Protein AF-B4R997-F1 (afdb_monomer_lite)

Foldseek 3Di:
DDDDDDDDDDDDDDDDDDDDDPPPLPPLPLPDDDDDDDDDDDDPPPDPLQAEEEEEECAPPVVLQVQVLVVCVVLVVVVRYRAYEYQYPDDPVVVVVCRSSVHHYDVAPLVSLVPDPGQKYKYFYSNFAADPCLSVQVSVCVSVVHAKAKEFGDDPDDPPDDTGIMIIHGSVQPNPDDHDDRVNRVVSCDDDGHYTD

Radius of gyration: 21.88 Å; chains: 1; bounding box: 52×47×74 Å

Structure (mmCIF, N/CA/C/O backbone):
data_AF-B4R997-F1
#
_entry.id   AF-B4R997-F1
#
loop_
_atom_site.group_PDB
_atom_site.id
_atom_site.type_symbol
_atom_site.label_atom_id
_atom_site.label_alt_id
_atom_site.label_comp_id
_atom_site.label_asym_id
_atom_site.label_entity_id
_atom_site.label_seq_id
_atom_site.pdbx_PDB_ins_code
_atom_site.Cartn_x
_atom_site.Cartn_y
_atom_site.Cartn_z
_atom_site.occupancy
_atom_site.B_iso_or_equiv
_atom_site.auth_seq_id
_atom_site.auth_comp_id
_atom_site.auth_asym_id
_atom_site.auth_atom_id
_atom_site.pdbx_PDB_model_num
ATOM 1 N N . MET A 1 1 ? 32.371 -0.578 52.757 1.00 40.56 1 MET A N 1
ATOM 2 C CA . MET A 1 1 ? 31.092 -0.483 53.490 1.00 40.56 1 MET A CA 1
ATOM 3 C C . MET A 1 1 ? 30.202 -1.589 52.949 1.00 40.56 1 MET A C 1
ATOM 5 O O . MET A 1 1 ? 29.888 -1.559 51.769 1.00 40.56 1 MET A O 1
ATOM 9 N N . ALA A 1 2 ? 29.964 -2.624 53.751 1.00 37.53 2 ALA A N 1
ATOM 10 C CA . ALA A 1 2 ? 29.247 -3.848 53.393 1.00 37.53 2 ALA A CA 1
ATOM 11 C C . ALA A 1 2 ? 28.018 -3.990 54.302 1.00 37.53 2 ALA A C 1
ATOM 13 O O . ALA A 1 2 ? 28.160 -3.690 55.484 1.00 37.53 2 ALA A O 1
ATOM 14 N N . LEU A 1 3 ? 26.871 -4.416 53.751 1.00 31.11 3 LEU A N 1
ATOM 15 C CA . LEU A 1 3 ? 25.659 -4.995 54.387 1.00 31.11 3 LEU A CA 1
ATOM 16 C C . LEU A 1 3 ? 24.529 -4.964 53.323 1.00 31.11 3 LEU A C 1
ATOM 18 O O . LEU A 1 3 ? 24.459 -3.983 52.596 1.00 31.11 3 LEU A O 1
ATOM 22 N N . VAL A 1 4 ? 23.582 -5.891 53.151 1.00 34.16 4 VAL A N 1
ATOM 23 C CA . VAL A 1 4 ? 23.277 -7.220 53.708 1.00 34.16 4 VAL A CA 1
ATOM 24 C C . VAL A 1 4 ? 22.235 -7.882 52.785 1.00 34.16 4 VAL A C 1
ATOM 26 O O . VAL A 1 4 ? 21.503 -7.190 52.080 1.00 34.16 4 VAL A O 1
ATOM 29 N N . ALA A 1 5 ? 22.172 -9.214 52.808 1.00 37.59 5 ALA A N 1
ATOM 30 C CA . ALA A 1 5 ? 21.211 -10.056 52.098 1.00 37.59 5 ALA A CA 1
ATOM 31 C C . ALA A 1 5 ? 20.027 -10.501 52.985 1.00 37.59 5 ALA A C 1
ATOM 33 O O . ALA A 1 5 ? 20.219 -10.708 54.179 1.00 37.59 5 ALA A O 1
ATOM 34 N N . ALA A 1 6 ? 18.857 -10.734 52.377 1.00 36.81 6 ALA A N 1
ATOM 35 C CA . ALA A 1 6 ? 17.812 -11.727 52.716 1.00 36.81 6 ALA A CA 1
ATOM 36 C C . ALA A 1 6 ? 16.682 -11.557 51.669 1.00 36.81 6 ALA A C 1
ATOM 38 O O . ALA A 1 6 ? 16.361 -10.427 51.329 1.00 36.81 6 ALA A O 1
ATOM 39 N N . GLY A 1 7 ? 16.054 -12.553 51.042 1.00 32.88 7 GLY A N 1
ATOM 40 C CA . GLY A 1 7 ? 15.797 -13.943 51.410 1.00 32.88 7 GLY A CA 1
ATOM 41 C C . GLY A 1 7 ? 14.273 -14.144 51.435 1.00 32.88 7 GLY A C 1
ATOM 42 O O . GLY A 1 7 ? 13.610 -13.574 52.292 1.00 32.88 7 GLY A O 1
ATOM 43 N N . GLY A 1 8 ? 13.711 -14.921 50.500 1.00 32.75 8 GLY A N 1
ATOM 44 C CA . GLY A 1 8 ? 12.272 -15.210 50.457 1.00 32.75 8 GLY A CA 1
ATOM 45 C C . GLY A 1 8 ? 11.894 -16.215 49.368 1.00 32.75 8 GLY A C 1
ATOM 46 O O . GLY A 1 8 ? 11.654 -15.838 48.228 1.00 32.75 8 GLY A O 1
ATOM 47 N N . VAL A 1 9 ? 11.868 -17.496 49.742 1.00 37.56 9 VAL A N 1
ATOM 48 C CA . VAL A 1 9 ? 11.418 -18.650 48.948 1.00 37.56 9 VAL A CA 1
ATOM 49 C C . VAL A 1 9 ? 9.960 -18.949 49.300 1.00 37.56 9 VAL A C 1
ATOM 51 O O . VAL A 1 9 ? 9.621 -19.013 50.479 1.00 37.56 9 VAL A O 1
ATOM 54 N N . GLY A 1 10 ? 9.125 -19.204 48.293 1.00 34.25 10 GLY A N 1
ATOM 55 C CA . GLY A 1 10 ? 7.802 -19.809 48.440 1.00 34.25 10 GLY A CA 1
ATOM 56 C C . GLY A 1 10 ? 7.525 -20.712 47.242 1.00 34.25 10 GLY A C 1
ATOM 57 O O . GLY A 1 10 ? 7.465 -20.241 46.112 1.00 34.25 10 GLY A O 1
ATOM 58 N N . ALA A 1 11 ? 7.430 -22.015 47.497 1.00 35.41 11 ALA A N 1
ATOM 59 C CA . ALA A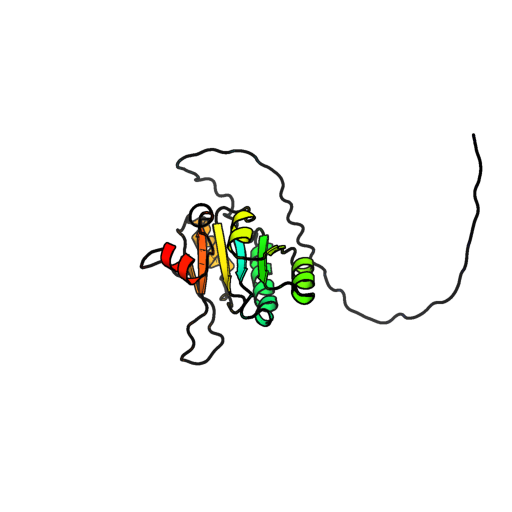 1 11 ? 7.243 -23.074 46.515 1.00 35.41 11 ALA A CA 1
ATOM 60 C C . ALA A 1 11 ? 5.784 -23.557 46.481 1.00 35.41 11 ALA A C 1
ATOM 62 O O . ALA A 1 11 ? 5.142 -23.632 47.525 1.00 35.41 11 ALA A O 1
ATOM 63 N N . GLY A 1 12 ? 5.338 -24.004 45.301 1.00 32.91 12 GLY A N 1
ATOM 64 C CA . GLY A 1 12 ? 4.382 -25.108 45.168 1.00 32.91 12 GLY A CA 1
ATOM 65 C C . GLY A 1 12 ? 3.016 -24.775 44.565 1.00 32.91 12 GLY A C 1
ATOM 66 O O . GLY A 1 12 ? 2.109 -24.397 45.295 1.00 32.91 12 GLY A O 1
ATOM 67 N N . ALA A 1 13 ? 2.860 -25.018 43.257 1.00 29.77 13 ALA A N 1
ATOM 68 C CA . ALA A 1 13 ? 1.904 -25.989 42.688 1.00 29.77 13 ALA A CA 1
ATOM 69 C C . ALA A 1 13 ? 1.817 -25.841 41.150 1.00 29.77 13 ALA A C 1
ATOM 71 O O . ALA A 1 13 ? 1.325 -24.841 40.638 1.00 29.77 13 ALA A O 1
ATOM 72 N N . ALA A 1 14 ? 2.286 -26.858 40.423 1.00 38.53 14 ALA A N 1
ATOM 73 C CA . ALA A 1 14 ? 1.868 -27.188 39.051 1.00 38.53 14 ALA A CA 1
ATOM 74 C C . ALA A 1 14 ? 0.667 -28.174 39.134 1.00 38.53 14 ALA A C 1
ATOM 76 O O . ALA A 1 14 ? 0.427 -28.660 40.245 1.00 38.53 14 ALA A O 1
ATOM 77 N N . PRO A 1 15 ? -0.048 -28.566 38.051 1.00 49.41 15 PRO A N 1
ATOM 78 C CA . PRO A 1 15 ? 0.231 -28.341 36.626 1.00 49.41 15 PRO A CA 1
ATOM 79 C C . PRO A 1 15 ? -0.990 -27.929 35.768 1.00 49.41 15 PRO A C 1
ATOM 81 O O . PRO A 1 15 ? -2.141 -28.181 36.113 1.00 49.41 15 PRO A O 1
ATOM 84 N N . ALA A 1 16 ? -0.718 -27.380 34.585 1.00 35.72 16 ALA A N 1
ATOM 85 C CA . ALA A 1 16 ? -1.608 -27.465 33.427 1.00 35.72 16 ALA A CA 1
ATOM 86 C C . ALA A 1 16 ? -0.763 -27.358 32.150 1.00 35.72 16 ALA A C 1
ATOM 88 O O . ALA A 1 16 ? -0.656 -26.304 31.529 1.00 35.72 16 ALA A O 1
ATOM 89 N N . ASP A 1 17 ? -0.120 -28.468 31.793 1.00 36.59 17 ASP A N 1
ATOM 90 C CA . ASP A 1 17 ? 0.169 -28.772 30.395 1.00 36.59 17 ASP A CA 1
ATOM 91 C C . ASP A 1 17 ? -1.171 -29.002 29.691 1.00 36.59 17 ASP A C 1
ATOM 93 O O . ASP A 1 17 ? -1.932 -29.860 30.133 1.00 36.59 17 ASP A O 1
ATOM 97 N N . LEU A 1 18 ? -1.457 -28.255 28.622 1.00 36.75 18 LEU A N 1
ATOM 98 C CA . LEU A 1 18 ? -1.944 -28.814 27.358 1.00 36.75 18 LEU A CA 1
ATOM 99 C C . LEU A 1 18 ? -2.075 -27.709 26.286 1.00 36.75 18 LEU A C 1
ATOM 101 O O . LEU A 1 18 ? -2.975 -26.879 26.326 1.00 36.75 18 LEU A O 1
ATOM 105 N N . LEU A 1 19 ? -1.201 -27.839 25.285 1.00 37.97 19 LEU A N 1
ATOM 106 C CA . LEU A 1 19 ? -1.446 -27.658 23.849 1.00 37.97 19 LEU A CA 1
ATOM 107 C C . LEU A 1 19 ? -1.615 -26.247 23.269 1.00 37.97 19 LEU A C 1
ATOM 109 O O . LEU A 1 19 ? -2.671 -25.643 23.370 1.00 37.97 19 LEU A O 1
ATOM 113 N N . SER A 1 20 ? -0.604 -25.913 22.454 1.00 36.31 20 SER A N 1
ATOM 114 C CA . SER A 1 20 ? -0.727 -25.428 21.069 1.00 36.31 20 SER A CA 1
ATOM 115 C C . SER A 1 20 ? -1.390 -24.051 20.890 1.00 36.31 20 SER A C 1
ATOM 117 O O . SER A 1 20 ? -2.519 -23.824 21.279 1.00 36.31 20 SER A O 1
ATOM 119 N N . GLU A 1 21 ? -0.771 -23.061 20.261 1.00 38.03 21 GLU A N 1
ATOM 120 C CA . GLU A 1 21 ? -0.078 -23.163 18.986 1.00 38.03 21 GLU A CA 1
ATOM 121 C C . GLU A 1 21 ? 1.122 -22.217 18.945 1.00 38.03 21 GLU A C 1
ATOM 123 O O . GLU A 1 21 ? 1.083 -21.087 19.436 1.00 38.03 21 GLU A O 1
ATOM 128 N N . GLY A 1 22 ? 2.202 -22.691 18.327 1.00 37.56 22 GLY A N 1
ATOM 129 C CA . GLY A 1 22 ? 3.313 -21.849 17.921 1.00 37.56 22 GLY A CA 1
ATOM 130 C C . GLY A 1 22 ? 2.837 -20.831 16.892 1.00 37.56 22 GLY A C 1
ATOM 131 O O . GLY A 1 22 ? 2.863 -21.086 15.692 1.00 37.56 22 GLY A O 1
ATOM 132 N N . GLY A 1 23 ? 2.441 -19.652 17.360 1.00 32.03 23 GLY A N 1
ATOM 133 C CA . GLY A 1 23 ? 2.445 -18.456 16.537 1.00 32.03 23 GLY A CA 1
ATOM 134 C C . GLY A 1 23 ? 3.899 -18.124 16.245 1.00 32.03 23 GLY A C 1
ATOM 135 O O . GLY A 1 23 ? 4.579 -17.522 17.076 1.00 32.03 23 GLY A O 1
ATOM 136 N N . HIS A 1 24 ? 4.405 -18.577 15.099 1.00 34.22 24 HIS A N 1
ATOM 137 C CA . HIS A 1 24 ? 5.672 -18.122 14.544 1.00 34.22 24 HIS A CA 1
ATOM 138 C C . HIS A 1 24 ? 5.562 -16.613 14.301 1.00 34.22 24 HIS A C 1
ATOM 140 O O . HIS A 1 24 ? 5.198 -16.168 13.217 1.00 34.22 24 HIS A O 1
ATOM 146 N N . ARG A 1 25 ? 5.824 -15.829 15.351 1.00 35.06 25 ARG A N 1
ATOM 147 C CA . ARG A 1 25 ? 5.846 -14.370 15.341 1.00 35.06 25 ARG A CA 1
ATOM 148 C C . ARG A 1 25 ? 7.057 -13.954 14.521 1.00 35.06 25 ARG A C 1
ATOM 150 O O . ARG A 1 25 ? 8.169 -13.846 15.040 1.00 35.06 25 ARG A O 1
ATOM 157 N N . LEU A 1 26 ? 6.851 -13.833 13.213 1.00 32.94 26 LEU A N 1
ATOM 158 C CA . LEU A 1 26 ? 7.863 -13.395 12.266 1.00 32.94 26 LEU A CA 1
ATOM 159 C C . LEU A 1 26 ? 8.053 -11.891 12.472 1.00 32.94 26 LEU A C 1
ATOM 161 O O . LEU A 1 26 ? 7.460 -11.065 11.791 1.00 32.94 26 LEU A O 1
ATOM 165 N N . LEU A 1 27 ? 8.836 -11.543 13.489 1.00 34.91 27 LEU A N 1
ATOM 166 C CA . LEU A 1 27 ? 9.181 -10.167 13.807 1.00 34.91 27 LEU A CA 1
ATOM 167 C C . LEU A 1 27 ? 10.032 -9.642 12.642 1.00 34.91 27 LEU A C 1
ATOM 169 O O . LEU A 1 27 ? 11.227 -9.928 12.553 1.00 34.91 27 LEU A O 1
ATOM 173 N N . LEU A 1 28 ? 9.394 -8.940 11.703 1.00 39.50 28 LEU A N 1
ATOM 174 C CA . LEU A 1 28 ? 10.058 -8.253 10.599 1.00 39.50 28 LEU A CA 1
ATOM 175 C C . LEU A 1 28 ? 10.842 -7.073 11.183 1.00 39.50 28 LEU A C 1
ATOM 177 O O . LEU A 1 28 ? 10.390 -5.933 11.220 1.00 39.50 28 LEU A O 1
ATOM 181 N N . VAL A 1 29 ? 12.034 -7.361 11.703 1.00 37.78 29 VAL A N 1
ATOM 182 C CA . VAL A 1 29 ? 12.982 -6.336 12.136 1.00 37.78 29 VAL A CA 1
ATOM 183 C C . VAL A 1 29 ? 13.598 -5.727 10.881 1.00 37.78 29 VAL A C 1
ATOM 185 O O . VAL A 1 29 ? 14.592 -6.219 10.345 1.00 37.78 29 VAL A O 1
ATOM 188 N N . PHE A 1 30 ? 12.997 -4.643 10.394 1.00 40.75 30 PHE A N 1
ATOM 189 C CA . PHE A 1 30 ? 13.563 -3.838 9.318 1.00 40.75 30 PHE A CA 1
ATOM 190 C C . PHE A 1 30 ? 14.819 -3.126 9.830 1.00 40.75 30 PHE A C 1
ATOM 192 O O . PHE A 1 30 ? 14.763 -2.066 10.456 1.00 40.75 30 PHE A O 1
ATOM 199 N N . ARG A 1 31 ? 15.985 -3.727 9.574 1.00 33.34 31 ARG A N 1
ATOM 200 C CA . ARG A 1 31 ? 17.296 -3.132 9.853 1.00 33.34 31 ARG A CA 1
ATOM 201 C C . ARG A 1 31 ? 17.529 -1.942 8.917 1.00 33.34 31 ARG A C 1
ATOM 203 O O . ARG A 1 31 ? 18.123 -2.075 7.852 1.00 33.34 31 ARG A O 1
ATOM 210 N N . GLY A 1 32 ? 17.049 -0.768 9.313 1.00 33.59 32 GLY A N 1
ATOM 211 C CA . GLY A 1 32 ? 17.391 0.498 8.674 1.00 33.59 32 GLY A CA 1
ATOM 212 C C . GLY A 1 32 ? 18.769 0.962 9.132 1.00 33.59 32 GLY A C 1
ATOM 213 O O . GLY A 1 32 ? 18.871 1.639 10.148 1.00 33.59 32 GLY A O 1
ATOM 214 N N . GLU A 1 33 ? 19.824 0.615 8.394 1.00 33.72 33 GLU A N 1
ATOM 215 C CA . GLU A 1 33 ? 21.171 1.127 8.651 1.00 33.72 33 GLU A CA 1
ATOM 216 C C . GLU A 1 33 ? 21.823 1.742 7.396 1.00 33.72 33 GLU A C 1
ATOM 218 O O . GLU A 1 33 ? 21.965 1.082 6.373 1.00 33.72 33 GLU A O 1
ATOM 223 N N . GLN A 1 34 ? 22.211 3.017 7.565 1.00 40.56 34 GLN A N 1
ATOM 224 C CA . GLN A 1 34 ? 23.069 3.927 6.784 1.00 40.56 34 GLN A CA 1
ATOM 225 C C . GLN A 1 34 ? 22.816 4.114 5.273 1.00 40.56 34 GLN A C 1
ATOM 227 O O . GLN A 1 34 ? 23.026 3.217 4.469 1.00 40.56 34 GLN A O 1
ATOM 232 N N . ASN A 1 35 ? 22.603 5.366 4.844 1.00 33.25 35 ASN A N 1
ATOM 233 C CA . ASN A 1 35 ? 23.728 6.230 4.445 1.00 33.25 35 ASN A CA 1
ATOM 234 C C . ASN A 1 35 ? 23.238 7.638 4.042 1.00 33.25 35 ASN A C 1
ATOM 236 O O . ASN A 1 35 ? 22.319 7.789 3.240 1.00 33.25 35 ASN A O 1
ATOM 240 N N . LYS A 1 36 ? 23.885 8.678 4.582 1.00 46.62 36 LYS A N 1
ATOM 241 C CA . LYS A 1 36 ? 23.753 10.068 4.128 1.00 46.62 36 LYS A CA 1
ATOM 242 C C . LYS A 1 36 ? 24.611 10.227 2.879 1.00 46.62 36 LYS A C 1
ATOM 244 O O . LYS A 1 36 ? 25.818 10.334 3.021 1.00 46.62 36 LYS A O 1
ATOM 249 N N . ASN A 1 37 ? 24.011 10.287 1.696 1.00 35.94 37 ASN A N 1
ATOM 250 C CA . ASN A 1 37 ? 24.618 10.976 0.559 1.00 35.94 37 ASN A CA 1
ATOM 251 C C . ASN A 1 37 ? 23.519 11.526 -0.347 1.00 35.94 37 ASN A C 1
ATOM 253 O O . ASN A 1 37 ? 22.911 10.824 -1.147 1.00 35.94 37 ASN A O 1
ATOM 257 N N . HIS A 1 38 ? 23.276 12.815 -0.158 1.00 40.31 38 HIS A N 1
ATOM 258 C CA . HIS A 1 38 ? 22.608 13.682 -1.107 1.00 40.31 38 HIS A CA 1
ATOM 259 C C . HIS A 1 38 ? 23.523 13.866 -2.327 1.00 40.31 38 HIS A C 1
ATOM 261 O O . HIS A 1 38 ? 24.668 14.284 -2.164 1.00 40.31 38 HIS A O 1
ATOM 267 N N . ILE A 1 39 ? 23.020 13.554 -3.521 1.00 40.66 39 ILE A N 1
ATOM 268 C CA . ILE A 1 39 ? 23.575 13.994 -4.806 1.00 40.66 39 ILE A CA 1
ATOM 269 C C . ILE A 1 39 ? 22.423 14.163 -5.800 1.00 40.66 39 ILE A C 1
ATOM 271 O O . ILE A 1 39 ? 21.707 13.209 -6.103 1.00 40.66 39 ILE A O 1
ATOM 275 N N . ASP A 1 40 ? 22.250 15.392 -6.280 1.00 39.69 40 ASP A N 1
ATOM 276 C CA . ASP A 1 40 ? 21.392 15.738 -7.409 1.00 39.69 40 ASP A CA 1
ATOM 277 C C . ASP A 1 40 ? 21.945 15.191 -8.735 1.00 39.69 40 ASP A C 1
ATOM 279 O O . ASP A 1 40 ? 23.153 15.192 -8.969 1.00 39.69 40 ASP A O 1
ATOM 283 N N . GLY A 1 41 ? 21.026 14.856 -9.646 1.00 34.84 41 GLY A N 1
ATOM 284 C CA . GLY A 1 41 ? 21.251 14.947 -11.090 1.00 34.84 41 GLY A CA 1
ATOM 285 C C . GLY A 1 41 ? 21.671 13.665 -11.813 1.00 34.84 41 GLY A C 1
ATOM 286 O O . GLY A 1 41 ? 22.830 13.279 -11.807 1.00 34.84 41 GLY A O 1
ATOM 287 N N . ALA A 1 42 ? 20.712 13.095 -12.549 1.00 39.69 42 ALA A N 1
ATOM 288 C CA . ALA A 1 42 ? 20.895 12.321 -13.780 1.00 39.69 42 ALA A CA 1
ATOM 289 C C . ALA A 1 42 ? 21.964 11.205 -13.776 1.00 39.69 42 ALA A C 1
ATOM 291 O O . ALA A 1 42 ? 23.110 11.408 -14.166 1.00 39.69 42 ALA A O 1
ATOM 292 N N . GLY A 1 43 ? 21.518 9.974 -13.504 1.00 40.53 43 GLY A N 1
ATOM 293 C CA . GLY A 1 43 ? 22.232 8.774 -13.952 1.00 40.53 43 GLY A CA 1
ATOM 294 C C . GLY A 1 43 ? 22.462 7.712 -12.888 1.00 40.53 43 GLY A C 1
ATOM 295 O O . GLY A 1 43 ? 23.585 7.247 -12.738 1.00 40.53 43 GLY A O 1
ATOM 296 N N . PHE A 1 44 ? 21.420 7.258 -12.187 1.00 36.69 44 PHE A N 1
ATOM 297 C CA . PHE A 1 44 ? 21.541 6.042 -11.379 1.00 36.69 44 PHE A CA 1
ATOM 298 C C . PHE A 1 44 ? 21.250 4.798 -12.232 1.00 36.69 44 PHE A C 1
ATOM 300 O O . PHE A 1 44 ? 20.145 4.266 -12.263 1.00 36.69 44 PHE A O 1
ATOM 307 N N . ARG A 1 45 ? 22.276 4.322 -12.951 1.00 45.03 45 ARG A N 1
ATOM 308 C CA . ARG A 1 45 ? 22.414 2.901 -13.307 1.00 45.03 45 ARG A CA 1
ATOM 309 C C . ARG A 1 45 ? 23.306 2.248 -12.254 1.00 45.03 45 ARG A C 1
ATOM 311 O O . ARG A 1 45 ? 24.505 2.091 -12.447 1.00 45.03 45 ARG A O 1
ATOM 318 N N . GLY A 1 46 ? 22.691 1.903 -11.131 1.00 35.16 46 GLY A N 1
ATOM 319 C CA . GLY A 1 46 ? 23.282 1.138 -10.039 1.00 35.16 46 GLY A CA 1
ATOM 320 C C . GLY A 1 46 ? 22.134 0.513 -9.264 1.00 35.16 46 GLY A C 1
ATOM 321 O O . GLY A 1 46 ? 21.537 1.171 -8.421 1.00 35.16 46 GLY A O 1
ATOM 322 N N . ALA A 1 47 ? 21.742 -0.700 -9.655 1.00 44.84 47 ALA A N 1
ATOM 323 C CA . ALA A 1 47 ? 20.545 -1.372 -9.169 1.00 44.84 47 ALA A CA 1
ATOM 324 C C . ALA A 1 47 ? 20.715 -1.828 -7.712 1.00 44.84 47 ALA A C 1
ATOM 326 O O . ALA A 1 47 ? 21.069 -2.972 -7.437 1.00 44.84 47 ALA A O 1
ATOM 327 N N . CYS A 1 48 ? 20.414 -0.934 -6.774 1.00 40.81 48 CYS A N 1
ATOM 328 C CA . CYS A 1 48 ? 19.695 -1.346 -5.577 1.00 40.81 48 CYS A CA 1
ATOM 329 C C . CYS A 1 48 ? 18.334 -1.868 -6.074 1.00 40.81 48 CYS A C 1
ATOM 331 O O . CYS A 1 48 ? 17.733 -1.178 -6.906 1.00 40.81 48 CYS A O 1
ATOM 333 N N . PRO A 1 49 ? 17.828 -3.039 -5.645 1.00 54.66 49 PRO A N 1
ATOM 334 C CA . PRO A 1 49 ? 16.444 -3.396 -5.942 1.00 54.66 49 PRO A CA 1
ATOM 335 C C . PRO A 1 49 ? 15.586 -2.240 -5.429 1.00 54.66 49 PRO A C 1
ATOM 337 O O . PRO A 1 49 ? 15.659 -1.904 -4.249 1.00 54.66 49 PRO A O 1
ATOM 340 N N . ALA A 1 50 ? 14.906 -1.520 -6.323 1.00 68.31 50 ALA A N 1
ATOM 341 C CA . ALA A 1 50 ? 14.216 -0.306 -5.922 1.00 68.31 50 ALA A CA 1
ATOM 342 C C . ALA A 1 50 ? 13.046 -0.704 -5.007 1.00 68.31 50 ALA A C 1
ATOM 344 O O . ALA A 1 50 ? 12.067 -1.313 -5.432 1.00 68.31 50 ALA A O 1
ATOM 345 N N . MET A 1 51 ? 13.233 -0.449 -3.711 1.00 85.94 51 MET A N 1
ATOM 346 C CA . MET A 1 51 ? 12.311 -0.850 -2.656 1.00 85.94 51 MET A CA 1
ATOM 347 C C . MET A 1 51 ? 11.125 0.114 -2.592 1.00 85.94 51 MET A C 1
ATOM 349 O O . MET A 1 51 ? 11.231 1.287 -2.957 1.00 85.94 51 MET A O 1
ATOM 353 N N . LEU A 1 52 ? 10.000 -0.387 -2.093 1.00 90.88 52 LEU A N 1
ATOM 354 C CA . LEU A 1 52 ? 8.739 0.330 -1.983 1.00 90.88 52 LEU A CA 1
ATOM 355 C C . LEU A 1 52 ? 8.418 0.633 -0.520 1.00 90.88 52 LEU A C 1
ATOM 357 O O . LEU A 1 52 ? 8.486 -0.254 0.333 1.00 90.88 52 LEU A O 1
ATOM 361 N N . SER A 1 53 ? 7.979 1.859 -0.247 1.00 93.75 53 SER A N 1
ATOM 362 C CA . SER A 1 53 ? 7.182 2.146 0.950 1.00 93.75 53 SER A CA 1
ATOM 363 C C . SER A 1 53 ? 5.710 1.978 0.577 1.00 93.75 53 SER A C 1
ATOM 365 O O . SER A 1 53 ? 5.256 2.531 -0.426 1.00 93.75 53 SER A O 1
ATOM 367 N N . VAL A 1 54 ? 4.956 1.191 1.338 1.00 95.44 54 VAL A N 1
ATOM 368 C CA . VAL A 1 54 ? 3.543 0.918 1.045 1.00 95.44 54 VAL A CA 1
ATOM 369 C C . VAL A 1 54 ? 2.669 1.714 2.002 1.00 95.44 54 VAL A C 1
ATOM 371 O O . VAL A 1 54 ? 2.920 1.733 3.199 1.00 95.44 54 VAL A O 1
ATOM 374 N N . ILE A 1 55 ? 1.629 2.358 1.486 1.00 95.88 55 ILE A N 1
ATOM 375 C CA . ILE A 1 55 ? 0.607 3.040 2.282 1.00 95.88 55 ILE A CA 1
ATOM 376 C C . ILE A 1 55 ? -0.724 2.364 1.985 1.00 95.88 55 ILE A C 1
ATOM 378 O O . ILE A 1 55 ? -1.161 2.330 0.834 1.00 95.88 55 ILE A O 1
ATOM 382 N N . VAL A 1 56 ? -1.380 1.834 3.010 1.00 95.38 56 VAL A N 1
ATOM 383 C CA . VAL A 1 56 ? -2.691 1.201 2.884 1.00 95.38 56 VAL A CA 1
ATOM 384 C C . VAL A 1 56 ? -3.759 2.113 3.478 1.00 95.38 56 VAL A C 1
ATOM 386 O O . VAL A 1 56 ? -3.768 2.359 4.680 1.00 95.38 56 VAL A O 1
ATOM 389 N N . ASP A 1 57 ? -4.674 2.603 2.644 1.00 94.38 57 ASP A N 1
ATOM 390 C CA . ASP A 1 57 ? -5.853 3.351 3.081 1.00 94.38 57 ASP A CA 1
ATOM 391 C C . ASP A 1 57 ? -6.979 2.385 3.456 1.00 94.38 57 ASP A C 1
ATOM 393 O O . ASP A 1 57 ? -7.619 1.768 2.599 1.00 94.38 57 ASP A O 1
ATOM 397 N N . ALA A 1 58 ? -7.194 2.242 4.759 1.00 93.00 58 ALA A N 1
ATOM 398 C CA . ALA A 1 58 ? -8.172 1.349 5.361 1.00 93.00 58 ALA A CA 1
ATOM 399 C C . ALA A 1 58 ? -9.350 2.105 5.997 1.00 93.00 58 ALA A C 1
ATOM 401 O O . ALA A 1 58 ? -10.188 1.492 6.651 1.00 93.00 58 ALA A O 1
ATOM 402 N N . ARG A 1 59 ? -9.472 3.425 5.786 1.00 90.25 59 ARG A N 1
ATOM 403 C CA . ARG A 1 59 ? -10.529 4.249 6.409 1.00 90.25 59 ARG A CA 1
ATOM 404 C C . ARG A 1 59 ? -11.950 3.826 6.038 1.00 90.25 59 ARG A C 1
ATOM 406 O O . ARG A 1 59 ? -12.866 4.073 6.810 1.00 90.25 59 ARG A O 1
ATOM 413 N N . GLN A 1 60 ? -12.131 3.246 4.852 1.00 86.00 60 GLN A N 1
ATOM 414 C CA . GLN A 1 60 ? -13.446 2.838 4.339 1.00 86.00 60 GLN A CA 1
ATOM 415 C C . GLN A 1 60 ? -13.762 1.354 4.570 1.00 86.00 60 GLN A C 1
ATOM 417 O O . GLN A 1 60 ? -14.930 0.984 4.569 1.00 86.00 60 GLN A O 1
ATOM 422 N N . ASP A 1 61 ? -12.741 0.509 4.728 1.00 86.56 61 ASP A N 1
ATOM 423 C CA . ASP A 1 61 ? -12.895 -0.949 4.825 1.00 86.56 61 ASP A CA 1
ATOM 424 C C . ASP A 1 61 ? -11.728 -1.560 5.630 1.00 86.56 61 ASP A C 1
ATOM 426 O O . ASP A 1 61 ? -10.812 -2.163 5.057 1.00 86.56 61 ASP A O 1
ATOM 430 N N . PRO A 1 62 ? -11.691 -1.342 6.958 1.00 86.94 62 PRO A N 1
ATOM 431 C CA . PRO A 1 62 ? -10.626 -1.865 7.809 1.00 86.94 62 PRO A CA 1
ATOM 432 C C . PRO A 1 62 ? -10.658 -3.395 7.920 1.00 86.94 62 PRO A C 1
ATOM 434 O O . PRO A 1 62 ? -9.606 -4.011 8.073 1.00 86.94 62 PRO A O 1
ATOM 437 N N . ASP A 1 63 ? -11.822 -4.031 7.766 1.00 88.62 63 ASP A N 1
ATOM 438 C CA . ASP A 1 63 ? -11.971 -5.491 7.810 1.00 88.62 63 ASP A CA 1
ATOM 439 C C . ASP A 1 63 ? -11.260 -6.197 6.645 1.00 88.62 63 ASP A C 1
ATOM 441 O O . ASP A 1 63 ? -10.817 -7.344 6.763 1.00 88.62 63 ASP A O 1
ATOM 445 N N . ALA A 1 64 ? -11.099 -5.523 5.503 1.00 89.00 64 ALA A N 1
ATOM 446 C CA . ALA A 1 64 ? -10.368 -6.065 4.366 1.00 89.00 64 ALA A CA 1
ATOM 447 C C . ALA A 1 64 ? -8.837 -6.014 4.520 1.00 89.00 64 ALA A C 1
ATOM 449 O O . ALA A 1 64 ? -8.145 -6.682 3.737 1.00 89.00 64 ALA A O 1
ATOM 450 N N . LEU A 1 65 ? -8.315 -5.266 5.498 1.00 91.31 65 LEU A N 1
ATOM 451 C CA . LEU A 1 65 ? -6.889 -4.992 5.691 1.00 91.31 65 LEU A CA 1
ATOM 452 C C . LEU A 1 65 ? -6.034 -6.246 5.957 1.00 91.31 65 LEU A C 1
ATOM 454 O O . LEU A 1 65 ? -5.024 -6.395 5.263 1.00 91.31 65 LEU A O 1
ATOM 458 N N . PRO A 1 66 ? -6.399 -7.183 6.861 1.00 91.56 66 PRO A N 1
ATOM 459 C CA . PRO A 1 66 ? -5.529 -8.315 7.203 1.00 91.56 66 PRO A CA 1
ATOM 460 C C . PRO A 1 66 ? -5.149 -9.167 5.988 1.00 91.56 66 PRO A C 1
ATOM 462 O O . PRO A 1 66 ? -4.001 -9.568 5.818 1.00 91.56 66 PRO A O 1
ATOM 465 N N . ALA A 1 67 ? -6.104 -9.386 5.084 1.00 90.62 67 ALA A N 1
ATOM 466 C CA . ALA A 1 67 ? -5.871 -10.170 3.877 1.00 90.62 67 ALA A CA 1
ATOM 467 C C . ALA A 1 67 ? -4.975 -9.454 2.852 1.00 90.62 67 ALA A C 1
ATOM 469 O O . ALA A 1 67 ? -4.304 -10.127 2.068 1.00 90.62 67 ALA A O 1
ATOM 470 N N . LEU A 1 68 ? -4.959 -8.116 2.821 1.00 92.56 68 LEU A N 1
ATOM 471 C CA . LEU A 1 68 ? -3.998 -7.367 2.007 1.00 92.56 68 LEU A CA 1
ATOM 472 C C . LEU A 1 68 ? -2.606 -7.386 2.652 1.00 92.56 68 LEU A C 1
ATOM 474 O O . LEU A 1 68 ? -1.628 -7.633 1.951 1.00 92.56 68 LEU A O 1
ATOM 478 N N . LEU A 1 69 ? -2.510 -7.203 3.972 1.00 92.25 69 LEU A N 1
ATOM 479 C CA . LEU A 1 69 ? -1.236 -7.269 4.697 1.00 92.25 69 LEU A CA 1
ATOM 480 C C . LEU A 1 69 ? -0.553 -8.632 4.517 1.00 92.25 69 LEU A C 1
ATOM 482 O O . LEU A 1 69 ? 0.625 -8.674 4.178 1.00 92.25 69 LEU A O 1
ATOM 486 N N . ALA A 1 70 ? -1.310 -9.731 4.596 1.00 91.19 70 ALA A N 1
ATOM 487 C CA . ALA A 1 70 ? -0.795 -11.074 4.328 1.00 91.19 70 ALA A CA 1
ATOM 488 C C . ALA A 1 70 ? -0.194 -11.228 2.913 1.00 91.19 70 ALA A C 1
ATOM 490 O O . ALA A 1 70 ? 0.789 -11.942 2.724 1.00 91.19 70 ALA A O 1
ATOM 491 N N . GLN A 1 71 ? -0.748 -10.544 1.902 1.00 91.50 71 GLN A N 1
ATOM 492 C CA . GLN A 1 71 ? -0.163 -10.538 0.555 1.00 91.50 71 GLN A CA 1
ATOM 493 C C . GLN A 1 71 ? 1.126 -9.715 0.504 1.00 91.50 71 GLN A C 1
ATOM 495 O O . GLN A 1 71 ? 2.082 -10.130 -0.153 1.00 91.50 71 GLN A O 1
ATOM 500 N N . LEU A 1 72 ? 1.170 -8.578 1.207 1.00 91.81 72 LEU A N 1
ATOM 501 C CA . LEU A 1 72 ? 2.353 -7.719 1.293 1.00 91.81 72 LEU A CA 1
ATOM 502 C C . LEU A 1 72 ? 3.523 -8.406 2.003 1.00 91.81 72 LEU A C 1
ATOM 504 O O . LEU A 1 72 ? 4.667 -8.133 1.642 1.00 91.81 72 LEU A O 1
ATOM 508 N N . THR A 1 73 ? 3.264 -9.345 2.918 1.00 89.81 73 THR A N 1
ATOM 509 C CA . THR A 1 73 ? 4.305 -10.163 3.559 1.00 89.81 73 THR A CA 1
ATOM 510 C C . THR A 1 73 ? 5.207 -10.837 2.527 1.00 89.81 73 THR A C 1
ATOM 512 O O . THR A 1 73 ? 6.425 -10.810 2.683 1.00 89.81 73 THR A O 1
ATOM 515 N N . ARG A 1 74 ? 4.656 -11.362 1.420 1.00 86.94 74 ARG A N 1
ATOM 516 C CA . ARG A 1 74 ? 5.473 -11.936 0.335 1.00 86.94 74 ARG A CA 1
ATOM 517 C C . ARG A 1 74 ? 6.411 -10.891 -0.273 1.00 86.94 74 ARG A C 1
ATOM 519 O O . ARG A 1 74 ? 7.589 -11.162 -0.451 1.00 86.94 74 ARG A O 1
ATOM 526 N N . GLY A 1 75 ? 5.912 -9.684 -0.539 1.00 85.62 75 GLY A N 1
ATOM 527 C CA . GLY A 1 75 ? 6.732 -8.586 -1.055 1.00 85.62 75 GLY A CA 1
ATOM 528 C C . GLY A 1 75 ? 7.810 -8.117 -0.075 1.00 85.62 75 GLY A C 1
ATOM 529 O O . GLY A 1 75 ? 8.880 -7.700 -0.511 1.00 85.62 75 GLY A O 1
ATOM 530 N N . ALA A 1 76 ? 7.561 -8.206 1.233 1.00 87.69 76 ALA A N 1
ATOM 531 C CA . ALA A 1 76 ? 8.559 -7.908 2.259 1.00 87.69 76 ALA A CA 1
ATOM 532 C C . ALA A 1 76 ? 9.650 -8.989 2.325 1.00 87.69 76 ALA A C 1
ATOM 534 O O . ALA A 1 76 ? 10.834 -8.662 2.358 1.00 87.69 76 ALA A O 1
ATOM 535 N N . VAL A 1 77 ? 9.266 -10.270 2.276 1.00 87.31 77 VAL A N 1
ATOM 536 C CA . VAL A 1 77 ? 10.199 -11.413 2.261 1.00 87.31 77 VAL A CA 1
ATOM 537 C C . VAL A 1 77 ? 11.121 -11.374 1.039 1.00 87.31 77 VAL A C 1
ATOM 539 O O . VAL A 1 77 ? 12.315 -11.623 1.167 1.00 87.31 77 VAL A O 1
ATOM 542 N N . GLU A 1 78 ? 10.593 -10.996 -0.125 1.00 84.88 78 GLU A N 1
ATOM 543 C CA . GLU A 1 78 ? 11.357 -10.839 -1.374 1.00 84.88 78 GLU A CA 1
ATOM 544 C C . GLU A 1 78 ? 12.171 -9.525 -1.426 1.00 84.88 78 GLU A C 1
ATOM 546 O O . GLU A 1 78 ? 12.843 -9.237 -2.416 1.00 84.88 78 GLU A O 1
ATOM 551 N N . GLY A 1 79 ? 12.111 -8.692 -0.379 1.00 86.62 79 GLY A N 1
ATOM 552 C CA . GLY A 1 79 ? 12.862 -7.436 -0.280 1.00 86.62 79 GLY A CA 1
ATOM 553 C C . GLY A 1 79 ? 12.337 -6.292 -1.156 1.00 86.62 79 GLY A C 1
ATOM 554 O O . GLY A 1 79 ? 12.991 -5.254 -1.256 1.00 86.62 79 GLY A O 1
ATOM 555 N N . LEU A 1 80 ? 11.162 -6.446 -1.775 1.00 89.88 80 LEU A N 1
ATOM 556 C CA . LEU A 1 80 ? 10.507 -5.395 -2.558 1.00 89.88 80 LEU A CA 1
ATOM 557 C C . LEU A 1 80 ? 9.855 -4.345 -1.652 1.00 89.88 80 LEU A C 1
ATOM 559 O O . LEU A 1 80 ? 9.888 -3.158 -1.964 1.00 89.88 80 LEU A O 1
ATOM 563 N N . VAL A 1 81 ? 9.248 -4.767 -0.542 1.00 91.62 81 VAL A N 1
ATOM 564 C CA . VAL A 1 81 ? 8.567 -3.880 0.410 1.00 91.62 81 VAL A CA 1
ATOM 565 C C . VAL A 1 81 ? 9.491 -3.587 1.583 1.00 91.62 81 VAL A C 1
ATOM 567 O O . VAL A 1 81 ? 9.912 -4.493 2.298 1.00 91.62 81 VAL A O 1
ATOM 570 N N . ARG A 1 82 ? 9.792 -2.305 1.790 1.00 90.56 82 ARG A N 1
ATOM 571 C CA . ARG A 1 82 ? 10.636 -1.830 2.890 1.00 90.56 82 ARG A CA 1
ATOM 572 C C . ARG A 1 82 ? 9.859 -1.589 4.173 1.00 90.56 82 ARG A C 1
ATOM 574 O O . ARG A 1 82 ? 10.402 -1.779 5.250 1.00 90.56 82 ARG A O 1
ATOM 581 N N . GLU A 1 83 ? 8.655 -1.054 4.057 1.00 91.94 83 GLU A N 1
ATOM 582 C CA . GLU A 1 83 ? 7.833 -0.657 5.197 1.00 91.94 83 GLU A CA 1
ATOM 583 C C . GLU A 1 83 ? 6.384 -0.478 4.755 1.00 91.94 83 GLU A C 1
ATOM 585 O O . GLU A 1 83 ? 6.101 -0.279 3.565 1.00 91.94 83 GLU A O 1
ATOM 590 N N . VAL A 1 84 ? 5.478 -0.533 5.728 1.00 94.56 84 VAL A N 1
ATOM 591 C CA . VAL A 1 84 ? 4.040 -0.403 5.517 1.00 94.56 84 VAL A CA 1
ATOM 592 C C . VAL A 1 84 ? 3.479 0.624 6.496 1.00 94.56 84 VAL A C 1
ATOM 594 O O . VAL A 1 84 ? 3.706 0.532 7.700 1.00 94.56 84 VAL A O 1
ATOM 597 N N . PHE A 1 85 ? 2.712 1.575 5.975 1.00 95.38 85 PHE A N 1
ATOM 598 C CA . PHE A 1 85 ? 1.924 2.526 6.748 1.00 95.38 85 PHE A CA 1
ATOM 599 C C . PHE A 1 85 ? 0.437 2.221 6.581 1.00 95.3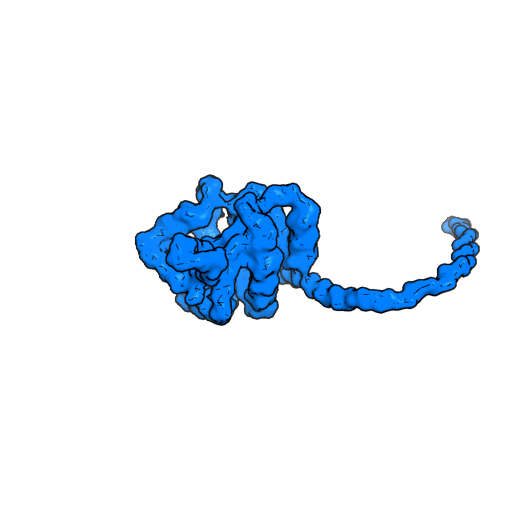8 85 PHE A C 1
ATOM 601 O O . PHE A 1 85 ? -0.024 1.957 5.468 1.00 95.38 85 PHE A O 1
ATOM 608 N N . ILE A 1 86 ? -0.325 2.282 7.668 1.00 95.56 86 ILE A N 1
ATOM 609 C CA . ILE A 1 86 ? -1.767 2.023 7.680 1.00 95.56 86 ILE A CA 1
ATOM 610 C C . ILE A 1 86 ? -2.495 3.324 8.005 1.00 95.56 86 ILE A C 1
ATOM 612 O O . ILE A 1 86 ? -2.329 3.889 9.082 1.00 95.56 86 ILE A O 1
ATOM 616 N N . VAL A 1 87 ? -3.332 3.786 7.081 1.00 95.19 87 VAL A N 1
ATOM 617 C CA . VAL A 1 87 ? -4.194 4.954 7.275 1.00 95.19 87 VAL A CA 1
ATOM 618 C C . VAL A 1 87 ? -5.575 4.465 7.689 1.00 95.19 87 VAL A C 1
ATOM 620 O O . VAL A 1 87 ? -6.343 3.970 6.862 1.00 95.19 87 VAL A O 1
ATOM 623 N N . ALA A 1 88 ? -5.884 4.574 8.977 1.00 93.19 88 ALA A N 1
ATOM 624 C CA . ALA A 1 88 ? -7.131 4.097 9.567 1.00 93.19 88 ALA A CA 1
ATOM 625 C C . ALA A 1 88 ? -7.462 4.873 10.852 1.00 93.19 88 ALA A C 1
ATOM 627 O O . ALA A 1 88 ? -6.553 5.403 11.491 1.00 93.19 88 ALA A O 1
ATOM 628 N N . PRO A 1 89 ? -8.738 4.909 11.279 1.00 89.12 89 PRO A N 1
ATOM 629 C CA . PRO A 1 89 ? -9.084 5.353 12.623 1.00 89.12 89 PRO A CA 1
ATOM 630 C C . PRO A 1 89 ? -8.379 4.502 13.685 1.00 89.12 89 PRO A C 1
ATOM 632 O O . PRO A 1 89 ? -8.251 3.283 13.535 1.00 89.12 89 PRO A O 1
ATOM 635 N N . HIS A 1 90 ? 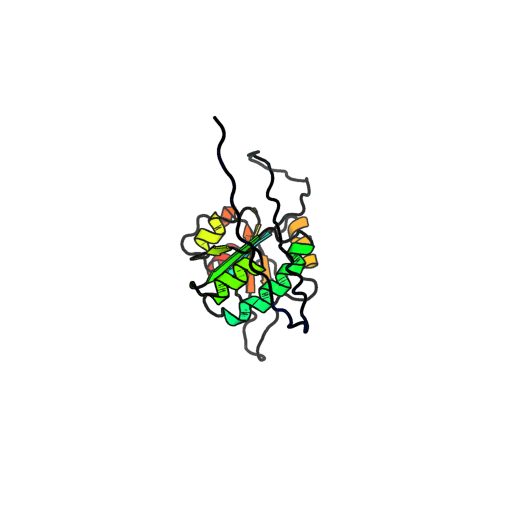-7.965 5.136 14.783 1.00 88.88 90 HIS A N 1
ATOM 636 C CA . HIS A 1 90 ? -7.361 4.426 15.905 1.00 88.88 90 HIS A CA 1
ATOM 637 C C . HIS A 1 90 ? -8.330 3.377 16.474 1.00 88.88 90 HIS A C 1
ATOM 639 O O . HIS A 1 90 ? -9.469 3.688 16.821 1.00 88.88 90 HIS A O 1
ATOM 645 N N . SER A 1 91 ? -7.869 2.131 16.570 1.00 91.06 91 SER A N 1
ATOM 646 C CA . SER A 1 91 ? -8.597 1.018 17.183 1.00 91.06 91 SER A CA 1
ATOM 647 C C . SER A 1 91 ? -7.617 -0.058 17.644 1.00 91.06 91 SER A C 1
ATOM 649 O O . SER A 1 91 ? -6.518 -0.168 17.097 1.00 91.06 91 SER A O 1
ATOM 651 N N . GLU A 1 92 ? -8.023 -0.882 18.612 1.00 91.25 92 GLU A N 1
ATOM 652 C CA . GLU A 1 92 ? -7.194 -1.987 19.116 1.00 91.25 92 GLU A CA 1
ATOM 653 C C . GLU A 1 92 ? -6.799 -2.968 18.005 1.00 91.25 92 GLU A C 1
ATOM 655 O O . GLU A 1 92 ? -5.666 -3.439 17.967 1.00 91.25 92 GLU A O 1
ATOM 660 N N . THR A 1 93 ? -7.693 -3.212 17.042 1.00 89.88 93 THR A N 1
ATOM 661 C CA . THR A 1 93 ? -7.411 -4.054 15.873 1.00 89.88 93 THR A CA 1
ATOM 662 C C . THR A 1 93 ? -6.275 -3.492 15.022 1.00 89.88 93 THR A C 1
ATOM 664 O O . THR A 1 93 ? -5.393 -4.240 14.612 1.00 89.88 93 THR A O 1
ATOM 667 N N . ILE A 1 94 ? -6.262 -2.180 14.769 1.00 91.50 94 ILE A N 1
ATOM 668 C CA . ILE A 1 94 ? -5.193 -1.541 13.989 1.00 91.50 94 ILE A CA 1
ATOM 669 C C . ILE A 1 94 ? -3.876 -1.560 14.763 1.00 91.50 94 ILE A C 1
ATOM 671 O O . ILE A 1 94 ? -2.844 -1.859 14.172 1.00 91.50 94 ILE A O 1
ATOM 675 N N . VAL A 1 95 ? -3.906 -1.309 16.075 1.00 91.06 95 VAL A N 1
ATOM 676 C CA . VAL A 1 95 ? -2.710 -1.403 16.928 1.00 91.06 95 VAL A CA 1
ATOM 677 C C . VAL A 1 95 ? -2.118 -2.812 16.867 1.00 91.06 95 VAL A C 1
ATOM 679 O O . VAL A 1 95 ? -0.937 -2.957 16.566 1.00 91.06 95 VAL A O 1
ATOM 682 N N . ALA A 1 96 ? -2.942 -3.846 17.050 1.00 90.88 96 ALA A N 1
ATOM 683 C CA . ALA A 1 96 ? -2.498 -5.235 16.978 1.00 90.88 96 ALA A CA 1
ATOM 684 C C . ALA A 1 96 ? -1.924 -5.601 15.597 1.00 90.88 96 ALA A C 1
ATOM 686 O O . ALA A 1 96 ? -0.891 -6.263 15.515 1.00 90.88 96 ALA A O 1
ATOM 687 N N . LEU A 1 97 ? -2.549 -5.142 14.505 1.00 88.19 97 LEU A N 1
ATOM 688 C CA . LEU A 1 97 ? -2.039 -5.365 13.147 1.00 88.19 97 LEU A CA 1
ATOM 689 C C . LEU A 1 97 ? -0.702 -4.656 12.901 1.00 88.19 97 LEU A C 1
ATOM 691 O O . LEU A 1 97 ? 0.179 -5.228 12.262 1.00 88.19 97 LEU A O 1
ATOM 695 N N . CYS A 1 98 ? -0.537 -3.432 13.406 1.00 90.50 98 CYS A N 1
ATOM 696 C CA . CYS A 1 98 ? 0.730 -2.708 13.338 1.00 90.50 98 CYS A CA 1
ATOM 697 C C . CYS A 1 98 ? 1.846 -3.462 14.071 1.00 90.50 98 CYS A C 1
ATOM 699 O O . CYS A 1 98 ? 2.933 -3.634 13.519 1.00 90.50 98 CYS A O 1
ATOM 701 N N . GLU A 1 99 ? 1.569 -3.962 15.276 1.00 88.38 99 GLU A N 1
ATOM 702 C CA . GLU A 1 99 ? 2.527 -4.740 16.069 1.00 88.38 99 GLU A CA 1
ATOM 703 C C . GLU A 1 99 ? 2.908 -6.075 15.416 1.00 88.38 99 GLU A C 1
ATOM 705 O O . GLU A 1 99 ? 4.072 -6.472 15.478 1.00 88.38 99 GLU A O 1
ATOM 710 N N . ASP A 1 100 ? 1.948 -6.772 14.805 1.00 85.31 100 ASP A N 1
ATOM 711 C CA . ASP A 1 100 ? 2.181 -8.063 14.149 1.00 85.31 100 ASP A CA 1
ATOM 712 C C . ASP A 1 100 ? 3.004 -7.917 12.861 1.00 85.31 100 ASP A C 1
ATOM 714 O O . ASP A 1 100 ? 3.938 -8.680 12.618 1.00 85.31 100 ASP A O 1
ATOM 718 N N . MET A 1 101 ? 2.708 -6.888 12.062 1.00 81.81 101 MET A N 1
ATOM 719 C CA . MET A 1 101 ? 3.295 -6.701 10.730 1.00 81.81 101 MET A CA 1
ATOM 720 C C . MET A 1 101 ? 4.512 -5.767 10.708 1.00 81.81 101 MET A C 1
ATOM 722 O O . MET A 1 101 ? 5.127 -5.591 9.655 1.00 81.81 101 MET A O 1
ATOM 726 N N . GLY A 1 102 ? 4.855 -5.142 11.839 1.00 84.88 102 GLY A N 1
ATOM 727 C CA . GLY A 1 102 ? 5.871 -4.087 11.890 1.00 84.88 102 GLY A CA 1
ATOM 728 C C . GLY A 1 102 ? 5.472 -2.854 11.073 1.00 84.88 102 GLY A C 1
ATOM 729 O O . GLY A 1 102 ? 6.327 -2.219 10.455 1.00 84.88 102 GLY A O 1
ATOM 730 N N . ALA A 1 103 ? 4.170 -2.562 11.019 1.00 90.06 103 ALA A N 1
ATOM 731 C CA . ALA A 1 103 ? 3.612 -1.416 10.313 1.00 90.06 103 ALA A CA 1
ATOM 732 C C . ALA A 1 103 ? 3.398 -0.230 11.265 1.00 90.06 103 ALA A C 1
ATOM 734 O O . ALA A 1 103 ? 3.306 -0.393 12.481 1.00 90.06 103 ALA A O 1
ATOM 735 N N . GLU A 1 104 ? 3.284 0.970 10.704 1.00 93.31 104 GLU A N 1
ATOM 736 C CA . GLU A 1 104 ? 3.032 2.197 11.465 1.00 93.31 104 GLU A CA 1
ATOM 737 C C . GLU A 1 104 ? 1.668 2.794 11.084 1.00 93.31 104 GLU A C 1
ATOM 739 O O . GLU A 1 104 ? 1.322 2.890 9.905 1.00 93.31 104 GLU A O 1
ATOM 744 N N . ALA A 1 105 ? 0.872 3.198 12.076 1.00 93.75 105 ALA A N 1
ATOM 745 C CA . ALA A 1 105 ? -0.415 3.848 11.833 1.00 93.75 105 ALA A CA 1
ATOM 746 C C . ALA A 1 105 ? -0.225 5.347 11.557 1.00 93.75 105 ALA A C 1
ATOM 748 O O . ALA A 1 105 ? 0.565 6.005 12.230 1.00 93.75 105 ALA A O 1
ATOM 749 N N . ALA A 1 106 ? -0.976 5.891 10.601 1.00 92.88 106 ALA A N 1
ATOM 750 C CA . ALA A 1 106 ? -0.957 7.303 10.236 1.00 92.88 106 ALA A CA 1
ATOM 751 C C . ALA A 1 106 ? -2.378 7.879 10.164 1.00 92.88 106 ALA A C 1
ATOM 753 O O . ALA A 1 106 ? -3.305 7.223 9.690 1.00 92.88 106 ALA A O 1
ATOM 754 N N . ASP A 1 107 ? -2.536 9.148 10.545 1.00 89.75 107 ASP A N 1
ATOM 755 C CA . ASP A 1 107 ? -3.832 9.846 10.509 1.00 89.75 107 ASP A CA 1
ATOM 756 C C . ASP A 1 107 ? -4.303 10.185 9.079 1.00 89.75 107 ASP A C 1
ATOM 758 O O . ASP A 1 107 ? -5.451 10.571 8.849 1.00 89.75 107 ASP A O 1
ATOM 762 N N . GLY A 1 108 ? -3.425 10.031 8.085 1.00 88.81 108 GLY A N 1
ATOM 763 C CA . GLY A 1 108 ? -3.705 10.344 6.690 1.00 88.81 108 GLY A CA 1
ATOM 764 C C . GLY A 1 108 ? -2.619 9.852 5.738 1.00 88.81 108 GLY A C 1
ATOM 765 O O . GLY A 1 108 ? -1.535 9.440 6.146 1.00 88.81 108 GLY A O 1
ATOM 766 N N . ILE A 1 109 ? -2.895 9.937 4.435 1.00 91.50 109 ILE A N 1
ATOM 767 C CA . ILE A 1 109 ? -1.915 9.579 3.397 1.00 91.50 109 ILE A CA 1
ATOM 768 C C . ILE A 1 109 ? -0.756 10.589 3.373 1.00 91.50 109 ILE A C 1
ATOM 770 O O . ILE A 1 109 ? 0.377 10.209 3.112 1.00 91.50 109 ILE A O 1
ATOM 774 N N . GLU A 1 110 ? -1.014 11.864 3.676 1.00 91.44 110 GLU A N 1
ATOM 775 C CA . GLU A 1 110 ? 0.011 12.918 3.718 1.00 91.44 110 GLU A CA 1
ATOM 776 C C . GLU A 1 110 ? 1.114 12.658 4.764 1.00 91.44 110 GLU A C 1
ATOM 778 O O . GLU A 1 110 ? 2.274 12.552 4.354 1.00 91.44 110 GLU A O 1
ATOM 783 N N . PRO A 1 111 ? 0.812 12.437 6.062 1.00 90.56 111 PRO A N 1
ATOM 784 C CA . PRO A 1 111 ? 1.849 12.095 7.036 1.00 90.56 111 PRO A CA 1
ATOM 785 C C . PRO A 1 111 ? 2.557 10.776 6.696 1.00 90.56 111 PRO A C 1
ATOM 787 O O . PRO A 1 111 ? 3.779 10.699 6.794 1.00 90.56 111 PRO A O 1
ATOM 790 N N . ALA A 1 112 ? 1.834 9.770 6.188 1.00 92.31 112 ALA A N 1
ATOM 791 C CA . ALA A 1 112 ? 2.446 8.520 5.733 1.00 92.31 112 ALA A CA 1
ATOM 792 C C . ALA A 1 112 ? 3.434 8.730 4.564 1.00 92.31 112 ALA A C 1
ATOM 794 O O . ALA A 1 112 ? 4.499 8.114 4.526 1.00 92.31 112 ALA A O 1
ATOM 795 N N . LEU A 1 113 ? 3.131 9.632 3.624 1.00 91.25 113 LEU A N 1
ATOM 796 C CA . LEU A 1 113 ? 4.045 10.014 2.541 1.00 91.25 113 LEU A CA 1
ATOM 797 C C . LEU A 1 113 ? 5.278 10.764 3.050 1.00 91.25 113 LEU A C 1
ATOM 799 O O . LEU A 1 113 ? 6.357 10.618 2.471 1.00 91.25 113 LEU A O 1
ATOM 803 N N . ALA A 1 114 ? 5.127 11.569 4.101 1.00 89.44 114 ALA A N 1
ATOM 804 C CA . ALA A 1 114 ? 6.237 12.276 4.728 1.00 89.44 114 ALA A CA 1
ATOM 805 C C . ALA A 1 114 ? 7.177 11.319 5.484 1.00 89.44 114 ALA A C 1
ATOM 807 O O . ALA A 1 114 ? 8.392 11.514 5.452 1.00 89.44 114 ALA A O 1
ATOM 808 N N . TRP A 1 115 ? 6.634 10.274 6.115 1.00 91.44 115 TRP A N 1
ATOM 809 C CA . TRP A 1 115 ? 7.405 9.256 6.839 1.00 91.44 115 TRP A CA 1
ATOM 810 C C . TRP A 1 115 ? 8.037 8.201 5.928 1.00 91.44 115 TRP A C 1
ATOM 812 O O . TRP A 1 115 ? 9.038 7.591 6.307 1.00 91.44 115 TRP A O 1
ATOM 822 N N . ALA A 1 116 ? 7.493 8.011 4.722 1.00 91.31 116 ALA A N 1
ATOM 823 C CA . ALA A 1 116 ? 8.008 7.061 3.747 1.00 91.31 116 ALA A CA 1
ATOM 824 C C . ALA A 1 116 ? 9.492 7.296 3.430 1.00 91.31 116 ALA A C 1
ATOM 826 O O . ALA A 1 116 ? 9.915 8.372 2.998 1.00 91.31 116 ALA A O 1
ATOM 827 N N . LYS A 1 117 ? 10.286 6.242 3.603 1.00 89.31 117 LYS A N 1
ATOM 828 C CA . LYS A 1 117 ? 11.741 6.255 3.458 1.00 89.31 117 LYS A CA 1
ATOM 829 C C . LYS A 1 117 ? 12.201 5.869 2.054 1.00 89.31 117 LYS A C 1
ATOM 831 O O . LYS A 1 117 ? 13.387 6.017 1.758 1.00 89.31 117 LYS A O 1
ATOM 836 N N . SER A 1 118 ? 11.313 5.335 1.218 1.00 89.00 118 SER A N 1
ATOM 837 C CA . SER A 1 118 ? 11.608 4.956 -0.168 1.00 89.00 118 SER A CA 1
ATOM 838 C C . SER A 1 118 ? 11.202 6.060 -1.145 1.00 89.00 118 SER A C 1
ATOM 840 O O . SER A 1 118 ? 10.266 6.823 -0.898 1.00 89.00 118 SER A O 1
ATOM 842 N N . ASP A 1 119 ? 11.896 6.146 -2.280 1.00 88.12 119 ASP A N 1
ATOM 843 C CA . ASP A 1 119 ? 11.553 7.100 -3.342 1.00 88.12 119 ASP A CA 1
ATOM 844 C C . ASP A 1 119 ? 10.311 6.683 -4.125 1.00 88.12 119 ASP A C 1
ATOM 846 O O . ASP A 1 119 ? 9.610 7.535 -4.667 1.00 88.12 119 ASP A O 1
ATOM 850 N N . LEU A 1 120 ? 10.005 5.386 -4.147 1.00 90.75 120 LEU A N 1
ATOM 851 C CA . LEU A 1 120 ? 8.778 4.848 -4.711 1.00 90.75 120 LEU A CA 1
ATOM 852 C C . LEU A 1 120 ? 7.804 4.487 -3.595 1.00 90.75 120 LEU A C 1
ATOM 854 O O . LEU A 1 120 ? 8.135 3.756 -2.659 1.00 90.75 120 LEU A O 1
ATOM 858 N N . VAL A 1 121 ? 6.585 4.997 -3.727 1.00 93.06 121 VAL A N 1
ATOM 859 C CA . VAL A 1 121 ? 5.495 4.756 -2.790 1.00 93.06 121 VAL A CA 1
ATOM 860 C C . VAL A 1 121 ? 4.347 4.078 -3.514 1.00 93.06 121 VAL A C 1
ATOM 862 O O . VAL A 1 121 ? 3.880 4.556 -4.551 1.00 93.06 121 VAL A O 1
ATOM 865 N N . LEU A 1 122 ? 3.876 2.972 -2.948 1.00 94.62 122 LEU A N 1
ATOM 866 C CA . LEU A 1 122 ? 2.699 2.255 -3.411 1.00 94.62 122 LEU A CA 1
ATOM 867 C C . LEU A 1 122 ? 1.528 2.539 -2.470 1.00 94.62 122 LEU A C 1
ATOM 869 O O . LEU A 1 122 ? 1.543 2.119 -1.319 1.00 94.62 122 LEU A O 1
ATOM 873 N N . VAL A 1 123 ? 0.503 3.226 -2.965 1.00 94.94 123 VAL A N 1
ATOM 874 C CA . VAL A 1 123 ? -0.714 3.534 -2.206 1.00 94.94 123 VAL A CA 1
ATOM 875 C C . VAL A 1 123 ? -1.828 2.580 -2.626 1.00 94.94 123 VAL A C 1
ATOM 877 O O . VAL A 1 123 ? -2.173 2.519 -3.807 1.00 94.94 123 VAL A O 1
ATOM 880 N N . LEU A 1 124 ? -2.393 1.830 -1.682 1.00 95.00 124 LEU A N 1
ATOM 881 C CA . LEU A 1 124 ? -3.415 0.806 -1.922 1.00 95.00 124 LEU A CA 1
ATOM 882 C C . LEU A 1 124 ? -4.645 1.052 -1.037 1.00 95.00 124 LEU A C 1
ATOM 884 O O . LEU A 1 124 ? -4.479 1.386 0.131 1.00 95.00 124 LEU A O 1
ATOM 888 N N . PRO A 1 125 ? -5.876 0.829 -1.519 1.00 93.50 125 PRO A N 1
ATOM 889 C CA . PRO A 1 125 ? -7.021 0.690 -0.628 1.00 93.50 125 PRO A CA 1
ATOM 890 C C . PRO A 1 125 ? -7.013 -0.698 0.032 1.00 93.50 125 PRO A C 1
ATOM 892 O O . PRO A 1 125 ? -6.646 -1.683 -0.611 1.00 93.50 125 PRO A O 1
ATOM 895 N N . ALA A 1 126 ? -7.480 -0.812 1.277 1.00 91.62 126 ALA A N 1
ATOM 896 C CA . ALA A 1 126 ? -7.519 -2.082 2.022 1.00 91.62 126 ALA A CA 1
ATOM 897 C C . ALA A 1 126 ? -8.330 -3.196 1.326 1.00 91.62 126 ALA A C 1
ATOM 899 O O . ALA A 1 126 ? -7.994 -4.381 1.411 1.00 91.62 126 ALA A O 1
ATOM 900 N N . ALA A 1 127 ? -9.363 -2.818 0.568 1.00 88.94 127 ALA A N 1
ATOM 901 C CA . ALA A 1 127 ? -10.175 -3.738 -0.228 1.00 88.94 127 ALA A CA 1
ATOM 902 C C . ALA A 1 127 ? -9.446 -4.311 -1.461 1.00 88.94 127 ALA A C 1
ATOM 904 O O . ALA A 1 127 ? -9.934 -5.258 -2.083 1.00 88.94 127 ALA A O 1
ATOM 905 N N . LEU A 1 128 ? -8.282 -3.766 -1.838 1.00 90.12 128 LEU A N 1
ATOM 906 C CA . LEU A 1 128 ? -7.524 -4.252 -2.987 1.00 90.12 128 LEU A CA 1
ATOM 907 C C . LEU A 1 128 ? -6.984 -5.659 -2.726 1.00 90.12 128 LEU A C 1
ATOM 909 O O . LEU A 1 128 ? -6.511 -5.991 -1.639 1.00 90.12 128 LEU A O 1
ATOM 913 N N . ARG A 1 129 ? -7.048 -6.508 -3.749 1.00 90.38 129 ARG A N 1
ATOM 914 C CA . ARG A 1 129 ? -6.415 -7.827 -3.753 1.00 90.38 129 ARG A CA 1
ATOM 915 C C . ARG A 1 129 ? -5.429 -7.875 -4.901 1.00 90.38 129 ARG A C 1
ATOM 917 O O . ARG A 1 129 ? -5.825 -7.665 -6.042 1.00 90.38 129 ARG A O 1
ATOM 924 N N . LEU A 1 130 ? -4.158 -8.076 -4.595 1.00 89.75 130 LEU A N 1
ATOM 925 C CA . LEU A 1 130 ? -3.106 -8.184 -5.590 1.00 89.75 130 LEU A CA 1
ATOM 926 C C . LEU A 1 130 ? -3.276 -9.513 -6.335 1.00 89.75 130 LEU A C 1
ATOM 928 O O . LEU A 1 130 ? -3.764 -10.499 -5.782 1.00 89.75 130 LEU A O 1
ATOM 932 N N . ARG A 1 131 ? -2.938 -9.513 -7.621 1.00 88.50 131 ARG A N 1
ATOM 933 C CA . ARG A 1 131 ? -2.980 -10.715 -8.458 1.00 88.50 131 ARG A CA 1
ATOM 934 C C . ARG A 1 131 ? -1.794 -11.628 -8.156 1.00 88.50 131 ARG A C 1
ATOM 936 O O . ARG A 1 131 ? -0.783 -11.196 -7.598 1.00 88.50 131 ARG A O 1
ATOM 943 N N . ASP A 1 132 ? -1.905 -12.889 -8.552 1.00 86.50 132 ASP A N 1
ATOM 944 C CA . ASP A 1 132 ? -0.759 -13.792 -8.552 1.00 86.50 132 ASP A CA 1
ATOM 945 C C . ASP A 1 132 ? 0.371 -13.220 -9.417 1.00 86.50 132 ASP A C 1
ATOM 947 O O . ASP A 1 132 ? 0.130 -12.657 -10.484 1.00 86.50 132 ASP A O 1
ATOM 951 N N . GLY A 1 133 ? 1.611 -13.338 -8.944 1.00 86.75 133 GLY A N 1
ATOM 952 C CA . GLY A 1 133 ? 2.771 -12.773 -9.639 1.00 86.75 133 GLY A CA 1
ATOM 953 C C . GLY A 1 133 ? 2.970 -11.258 -9.457 1.00 86.75 133 GLY A C 1
ATOM 954 O O . GLY A 1 133 ? 3.787 -10.660 -10.159 1.00 86.75 133 GLY A O 1
ATOM 955 N N . TRP A 1 134 ? 2.227 -10.604 -8.548 1.00 90.69 134 TRP A N 1
ATOM 956 C CA . TRP A 1 134 ? 2.322 -9.149 -8.364 1.00 90.69 134 TRP A CA 1
ATOM 957 C C . TRP A 1 134 ? 3.727 -8.676 -7.987 1.00 90.69 134 TRP A C 1
ATOM 959 O O . TRP A 1 134 ? 4.125 -7.594 -8.414 1.00 90.69 134 TRP A O 1
ATOM 969 N N . VAL A 1 135 ? 4.465 -9.462 -7.193 1.00 89.81 135 VAL A N 1
ATOM 970 C CA . VAL A 1 135 ? 5.810 -9.105 -6.719 1.00 89.81 135 VAL A CA 1
ATOM 971 C C . VAL A 1 135 ? 6.764 -9.040 -7.902 1.00 89.81 135 VAL A C 1
ATOM 973 O O . VAL A 1 135 ? 7.505 -8.076 -8.051 1.00 89.81 135 VAL A O 1
ATOM 976 N N . GLU A 1 136 ? 6.698 -10.032 -8.783 1.00 89.62 136 GLU A N 1
ATOM 977 C CA . GLU A 1 136 ? 7.506 -10.141 -9.988 1.00 89.62 136 GLU A CA 1
ATOM 978 C C . GLU A 1 136 ? 7.157 -9.025 -10.979 1.00 89.62 136 GLU A C 1
ATOM 980 O O . GLU A 1 136 ? 8.050 -8.375 -11.519 1.00 89.62 136 GLU A O 1
ATOM 985 N N . ALA A 1 137 ? 5.864 -8.748 -11.176 1.00 89.12 137 ALA A N 1
ATOM 986 C CA . ALA A 1 137 ? 5.399 -7.694 -12.072 1.00 89.12 137 ALA A CA 1
ATOM 987 C C . ALA A 1 137 ? 5.808 -6.290 -11.590 1.00 89.12 137 ALA A C 1
ATOM 989 O O . ALA A 1 137 ? 6.341 -5.496 -12.371 1.00 89.12 137 ALA A O 1
ATOM 990 N N . LEU A 1 138 ? 5.594 -5.981 -10.305 1.00 89.06 138 LEU A N 1
ATOM 991 C CA . LEU A 1 138 ? 6.010 -4.707 -9.712 1.00 89.06 138 LEU A CA 1
ATOM 992 C C . LEU A 1 138 ? 7.532 -4.599 -9.643 1.00 89.06 138 LEU A C 1
ATOM 994 O O . LEU A 1 138 ? 8.077 -3.572 -10.035 1.00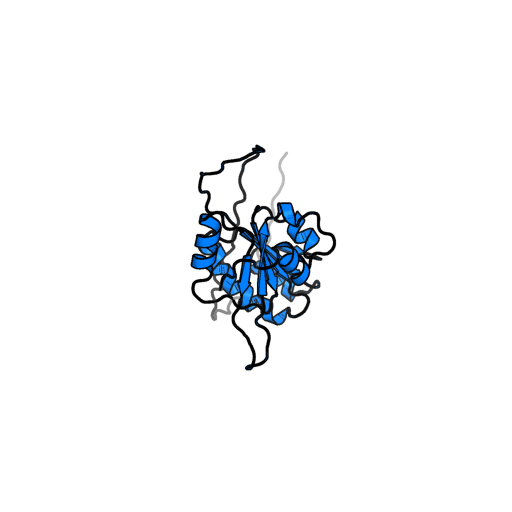 89.06 138 LEU A O 1
ATOM 998 N N . GLY A 1 139 ? 8.218 -5.657 -9.217 1.00 88.62 139 GLY A N 1
ATOM 999 C CA . GLY A 1 139 ? 9.675 -5.712 -9.159 1.00 88.62 139 GLY A CA 1
ATOM 1000 C C . GLY A 1 139 ? 10.316 -5.471 -10.525 1.00 88.62 139 GLY A C 1
ATOM 1001 O O . GLY A 1 139 ? 11.219 -4.648 -10.635 1.00 88.62 139 GLY A O 1
ATOM 1002 N N . ALA A 1 140 ? 9.806 -6.103 -11.587 1.00 87.31 140 ALA A N 1
ATOM 1003 C CA . ALA A 1 140 ? 10.289 -5.890 -12.950 1.00 87.31 140 ALA A CA 1
ATOM 1004 C C . ALA A 1 140 ? 10.033 -4.459 -13.448 1.00 87.31 140 ALA A C 1
ATOM 1006 O O . ALA A 1 140 ? 10.927 -3.845 -14.030 1.00 87.31 140 ALA A O 1
ATOM 1007 N N . HIS A 1 141 ? 8.839 -3.905 -13.200 1.00 86.31 141 HIS A N 1
ATOM 1008 C CA . HIS A 1 141 ? 8.502 -2.526 -13.579 1.00 86.31 141 HIS A CA 1
ATOM 1009 C C . HIS A 1 141 ? 9.424 -1.512 -12.900 1.00 86.31 141 HIS A C 1
ATOM 1011 O O . HIS A 1 141 ? 9.937 -0.591 -13.534 1.00 86.31 141 HIS A O 1
ATOM 1017 N N . VAL A 1 142 ? 9.662 -1.709 -11.608 1.00 86.44 142 VAL A N 1
ATOM 1018 C CA . VAL A 1 142 ? 10.495 -0.840 -10.784 1.00 86.44 142 VAL A CA 1
ATOM 1019 C C . VAL A 1 142 ? 11.976 -0.976 -11.153 1.00 86.44 142 VAL A C 1
ATOM 1021 O O . VAL A 1 142 ? 12.654 0.033 -11.339 1.00 86.44 142 VAL A O 1
ATOM 1024 N N . ALA A 1 143 ? 12.468 -2.197 -11.376 1.00 85.19 143 ALA A N 1
ATOM 1025 C CA . ALA A 1 143 ? 13.832 -2.447 -11.848 1.00 85.19 143 ALA A CA 1
ATOM 1026 C C . ALA A 1 143 ? 14.095 -1.874 -13.252 1.00 85.19 143 ALA A C 1
ATOM 1028 O O . ALA A 1 143 ? 15.215 -1.464 -13.555 1.00 85.19 143 ALA A O 1
ATOM 1029 N N . ALA A 1 144 ? 13.066 -1.795 -14.099 1.00 83.38 144 ALA A N 1
ATOM 1030 C CA . ALA A 1 144 ? 13.143 -1.147 -15.406 1.00 83.38 144 ALA A CA 1
ATOM 1031 C C . ALA A 1 144 ? 13.170 0.394 -15.330 1.00 83.38 144 ALA A C 1
ATOM 1033 O O . ALA A 1 144 ? 13.284 1.047 -16.369 1.00 83.38 144 ALA A O 1
ATOM 1034 N N . GLY A 1 145 ? 13.058 0.988 -14.134 1.00 76.44 145 GLY A N 1
ATOM 1035 C CA . GLY A 1 145 ? 12.923 2.436 -13.961 1.00 76.44 145 GLY A CA 1
ATOM 1036 C C . GLY A 1 145 ? 11.585 2.962 -14.483 1.00 76.44 145 GLY A C 1
ATOM 1037 O O . GLY A 1 145 ? 11.511 4.083 -14.988 1.00 76.44 145 GLY A O 1
ATOM 1038 N N . GLY A 1 146 ? 10.539 2.131 -14.433 1.00 70.19 146 GLY A N 1
ATOM 1039 C CA . GLY A 1 146 ? 9.216 2.485 -14.920 1.00 70.19 146 GLY A CA 1
ATOM 1040 C C . GLY A 1 146 ? 8.634 3.693 -14.172 1.00 70.19 146 GLY A C 1
ATOM 1041 O O . GLY A 1 146 ? 8.841 3.835 -12.966 1.00 70.19 146 GLY A O 1
ATOM 1042 N N . PRO A 1 147 ? 7.876 4.569 -14.858 1.00 75.38 147 PRO A N 1
ATOM 1043 C CA . PRO A 1 147 ? 7.229 5.709 -14.216 1.00 75.38 147 PRO A CA 1
ATOM 1044 C C . PRO A 1 147 ? 6.130 5.243 -13.251 1.00 75.38 147 PRO A C 1
ATOM 1046 O O . PRO A 1 147 ? 5.784 4.060 -13.200 1.00 75.38 147 PRO A O 1
ATOM 1049 N N . GLY A 1 148 ? 5.523 6.185 -12.523 1.00 83.75 148 GLY A N 1
ATOM 1050 C CA . GLY A 1 148 ? 4.354 5.880 -11.699 1.00 83.75 148 GLY A CA 1
ATOM 1051 C C . GLY A 1 148 ? 3.255 5.147 -12.489 1.00 83.75 148 GLY A C 1
ATOM 1052 O O . GLY A 1 148 ? 3.013 5.428 -13.666 1.00 83.75 148 GLY A O 1
ATOM 1053 N N . ALA A 1 149 ? 2.613 4.182 -11.840 1.00 88.44 149 ALA A N 1
ATOM 1054 C CA . ALA A 1 149 ? 1.734 3.199 -12.461 1.00 88.44 149 ALA A CA 1
ATOM 1055 C C . ALA A 1 149 ? 0.449 3.009 -11.652 1.00 88.44 149 ALA A C 1
ATOM 1057 O O . ALA A 1 149 ? 0.405 3.253 -10.449 1.00 88.44 149 ALA A O 1
ATOM 1058 N N . VAL A 1 150 ? -0.608 2.538 -12.306 1.00 89.31 150 VAL A N 1
ATOM 1059 C CA . VAL A 1 150 ? -1.829 2.097 -11.625 1.00 89.31 150 VAL A CA 1
ATOM 1060 C C . VAL A 1 150 ? -1.725 0.601 -11.376 1.00 89.31 150 VAL A C 1
ATOM 1062 O O . VAL A 1 150 ? -1.590 -0.172 -12.321 1.00 89.31 150 VAL A O 1
ATOM 1065 N N . VAL A 1 151 ? -1.834 0.188 -10.118 1.00 89.31 151 VAL A N 1
ATOM 1066 C CA . VAL A 1 151 ? -1.881 -1.227 -9.740 1.00 89.31 151 VAL A CA 1
ATOM 1067 C C . VAL A 1 151 ? -3.340 -1.659 -9.691 1.00 89.31 151 VAL A C 1
ATOM 1069 O O . VAL A 1 151 ? -4.144 -1.059 -8.986 1.00 89.31 151 VAL A O 1
ATOM 1072 N N . VAL A 1 152 ? -3.724 -2.659 -10.474 1.00 86.81 152 VAL A N 1
ATOM 1073 C CA . VAL A 1 152 ? -5.113 -3.114 -10.578 1.00 86.81 152 VAL A CA 1
ATOM 1074 C C . VAL A 1 152 ? -5.274 -4.393 -9.776 1.00 86.81 152 VAL A C 1
ATOM 1076 O O . VAL A 1 152 ? -4.574 -5.374 -10.014 1.00 86.81 152 VAL A O 1
ATOM 1079 N N . GLY A 1 153 ? -6.210 -4.377 -8.831 1.00 80.94 153 GLY A N 1
ATOM 1080 C CA . GLY A 1 153 ? -6.525 -5.552 -8.039 1.00 80.94 153 GLY A CA 1
ATOM 1081 C C . GLY A 1 153 ? -7.511 -6.503 -8.712 1.00 80.94 153 GLY A C 1
ATOM 1082 O O . GLY A 1 153 ? -8.157 -6.187 -9.715 1.00 80.94 153 GLY A O 1
ATOM 1083 N N . LEU A 1 154 ? -7.668 -7.676 -8.107 1.00 76.75 154 LEU A N 1
ATOM 1084 C CA . LEU A 1 154 ? -8.774 -8.585 -8.368 1.00 76.75 154 LEU A CA 1
ATOM 1085 C C . LEU A 1 154 ? -10.095 -7.957 -7.907 1.00 76.75 154 LEU A C 1
ATOM 1087 O O . LEU A 1 154 ? -10.176 -7.299 -6.867 1.00 76.75 154 LEU A O 1
ATOM 1091 N N . VAL A 1 155 ? -11.146 -8.180 -8.695 1.00 65.50 155 VAL A N 1
ATOM 1092 C CA . VAL A 1 155 ? -12.499 -7.710 -8.387 1.00 65.50 155 VAL A CA 1
ATOM 1093 C C . VAL A 1 155 ? -13.112 -8.646 -7.351 1.00 65.50 155 VAL A C 1
ATOM 1095 O O . VAL A 1 155 ? -13.322 -9.826 -7.625 1.00 65.50 155 VAL A O 1
ATOM 1098 N N . ARG A 1 156 ? -13.432 -8.124 -6.165 1.00 59.00 156 ARG A N 1
ATOM 1099 C CA . ARG A 1 156 ? -14.266 -8.819 -5.179 1.00 59.00 156 ARG A CA 1
ATOM 1100 C C . ARG A 1 156 ? -15.717 -8.363 -5.375 1.00 59.00 156 ARG A C 1
ATOM 1102 O O . ARG A 1 156 ? -16.190 -7.494 -4.657 1.00 59.00 156 ARG A O 1
ATOM 1109 N N . GLY A 1 157 ? -16.400 -8.867 -6.405 1.00 56.75 157 GLY A N 1
ATOM 1110 C CA . GLY A 1 157 ? -17.770 -8.440 -6.727 1.00 56.75 157 GLY A CA 1
ATOM 1111 C C . GLY A 1 157 ? -18.280 -8.916 -8.089 1.00 56.75 157 GLY A C 1
ATOM 1112 O O . GLY A 1 157 ? -17.511 -9.427 -8.899 1.00 56.75 157 GLY A O 1
ATOM 1113 N N . GLY A 1 158 ? -19.590 -8.774 -8.323 1.00 49.06 158 GLY A N 1
ATOM 1114 C CA . GLY A 1 158 ? -20.259 -9.180 -9.568 1.00 49.06 158 GLY A CA 1
ATOM 1115 C C . GLY A 1 158 ? -19.851 -8.349 -10.795 1.00 49.06 158 GLY A C 1
ATOM 1116 O O . GLY A 1 158 ? -19.085 -7.396 -10.681 1.00 49.06 158 GLY A O 1
ATOM 1117 N N . LEU A 1 159 ? -20.411 -8.678 -11.969 1.00 53.34 159 LEU A N 1
ATOM 1118 C CA . LEU A 1 159 ? -20.064 -8.119 -13.295 1.00 53.34 159 LEU A CA 1
ATOM 1119 C C . LEU A 1 159 ? -20.046 -6.573 -13.424 1.00 53.34 159 LEU A C 1
ATOM 1121 O O . LEU A 1 159 ? -19.582 -6.072 -14.445 1.00 53.34 159 LEU A O 1
ATOM 1125 N N . PHE A 1 160 ? -20.522 -5.817 -12.428 1.00 55.12 160 PHE A N 1
ATOM 1126 C CA . PHE A 1 160 ? -20.662 -4.354 -12.465 1.00 55.12 160 PHE A CA 1
ATOM 1127 C C . PHE A 1 160 ? -19.781 -3.587 -11.461 1.00 55.12 160 PHE A C 1
ATOM 1129 O O . PHE A 1 160 ? -19.836 -2.359 -11.423 1.00 55.12 160 PHE A O 1
ATOM 1136 N N . SER A 1 161 ? -18.969 -4.260 -10.641 1.00 59.72 161 SER A N 1
ATOM 1137 C CA . SER A 1 161 ? -18.099 -3.577 -9.674 1.00 59.72 161 SER A CA 1
ATOM 1138 C C . SER A 1 161 ? -16.805 -3.095 -10.340 1.00 59.72 161 SER A C 1
ATOM 1140 O O . SER A 1 161 ? -16.077 -3.884 -10.941 1.00 59.72 161 SER A O 1
ATOM 1142 N N . SER A 1 162 ? -16.484 -1.800 -10.217 1.00 64.88 162 SER A N 1
ATOM 1143 C CA . SER A 1 162 ? -15.179 -1.281 -10.649 1.00 64.88 162 SER A CA 1
ATOM 1144 C C . SER A 1 162 ? -14.071 -1.951 -9.839 1.00 64.88 162 SER A C 1
ATOM 1146 O O . SER A 1 162 ? -14.122 -1.952 -8.610 1.00 64.88 162 SER A O 1
ATOM 1148 N N . ALA A 1 163 ? -13.061 -2.499 -10.519 1.00 68.69 163 ALA A N 1
ATOM 1149 C CA . ALA A 1 163 ? -11.910 -3.098 -9.853 1.00 68.69 163 ALA A CA 1
ATOM 1150 C C . ALA A 1 163 ? -11.241 -2.069 -8.923 1.00 68.69 163 ALA A C 1
ATOM 1152 O O . ALA A 1 163 ? -10.972 -0.947 -9.380 1.00 68.69 163 ALA A O 1
ATOM 1153 N N . PRO A 1 164 ? -10.961 -2.415 -7.652 1.00 82.31 164 PRO A N 1
ATOM 1154 C CA . PRO A 1 164 ? -10.178 -1.546 -6.790 1.00 82.31 164 PRO A CA 1
ATOM 1155 C C . PRO A 1 164 ? -8.796 -1.343 -7.416 1.00 82.31 164 PRO A C 1
ATOM 1157 O O . PRO A 1 164 ? -8.205 -2.268 -7.983 1.00 82.31 164 PRO A O 1
ATOM 1160 N N . PHE A 1 165 ? -8.287 -0.118 -7.330 1.00 87.62 165 PHE A N 1
ATOM 1161 C CA . PHE A 1 165 ? -6.985 0.239 -7.875 1.00 87.62 165 PHE A CA 1
ATOM 1162 C C . PHE A 1 165 ? -6.111 0.883 -6.804 1.00 87.62 165 PHE A C 1
ATOM 1164 O O . PHE A 1 165 ? -6.590 1.619 -5.946 1.00 87.62 165 PHE A O 1
ATOM 1171 N N . GLY A 1 166 ? -4.822 0.594 -6.887 1.00 91.12 166 GLY A N 1
ATOM 1172 C CA . GLY A 1 166 ? -3.750 1.265 -6.183 1.00 91.12 166 GLY A CA 1
ATOM 1173 C C . GLY A 1 166 ? -2.916 2.101 -7.144 1.00 91.12 166 GLY A C 1
ATOM 1174 O O . GLY A 1 166 ? -3.092 2.060 -8.367 1.00 91.12 166 GLY A O 1
ATOM 1175 N N . VAL A 1 167 ? -1.997 2.878 -6.591 1.00 92.31 167 VAL A N 1
ATOM 1176 C CA . VAL A 1 167 ? -1.172 3.821 -7.338 1.00 92.31 167 VAL A CA 1
ATOM 1177 C C . VAL A 1 167 ? 0.271 3.729 -6.857 1.00 92.31 167 VAL A C 1
ATOM 1179 O O . VAL A 1 167 ? 0.559 3.963 -5.689 1.00 92.31 167 VAL A O 1
ATOM 1182 N N . LEU A 1 168 ? 1.175 3.407 -7.778 1.00 92.12 168 LEU A N 1
ATOM 1183 C CA . LEU A 1 168 ? 2.617 3.526 -7.612 1.00 92.12 168 LEU A CA 1
ATOM 1184 C C . LEU A 1 168 ? 3.045 4.921 -8.070 1.00 92.12 168 LEU A C 1
ATOM 1186 O O . LEU A 1 168 ? 2.772 5.311 -9.206 1.00 92.12 168 LEU A O 1
ATOM 1190 N N . VAL A 1 169 ? 3.729 5.666 -7.211 1.00 90.06 169 VAL A N 1
ATOM 1191 C CA . VAL A 1 169 ? 4.182 7.038 -7.474 1.00 90.06 169 VAL A CA 1
ATOM 1192 C C . VAL A 1 169 ? 5.584 7.269 -6.934 1.00 90.06 169 VAL A C 1
ATOM 1194 O O . VAL A 1 169 ? 6.010 6.640 -5.972 1.00 90.06 169 VAL A O 1
ATOM 1197 N N . GLU A 1 170 ? 6.282 8.231 -7.528 1.00 88.81 170 GLU A N 1
ATOM 1198 C CA . GLU A 1 170 ? 7.493 8.794 -6.935 1.00 88.81 170 GLU A CA 1
ATOM 1199 C C . GLU A 1 170 ? 7.108 9.722 -5.776 1.00 88.81 170 GLU A C 1
ATOM 1201 O O . GLU A 1 170 ? 6.352 10.681 -5.970 1.00 88.81 170 GLU A O 1
ATOM 1206 N N . ARG A 1 171 ? 7.661 9.482 -4.585 1.00 88.06 171 ARG A N 1
ATOM 1207 C CA . ARG A 1 171 ? 7.408 10.253 -3.360 1.00 88.06 171 ARG A CA 1
ATOM 1208 C C . ARG A 1 171 ? 7.626 11.745 -3.577 1.00 88.06 171 ARG A C 1
ATOM 1210 O O . ARG A 1 171 ? 6.767 12.550 -3.229 1.00 88.06 171 ARG A O 1
ATOM 1217 N N . ALA A 1 172 ? 8.726 12.114 -4.236 1.00 84.88 172 ALA A N 1
ATOM 1218 C CA . ALA A 1 172 ? 9.076 13.505 -4.525 1.00 84.88 172 ALA A CA 1
ATOM 1219 C C . ALA A 1 172 ? 7.995 14.260 -5.326 1.00 84.88 172 ALA A C 1
ATOM 1221 O O . ALA A 1 172 ? 7.873 15.475 -5.198 1.00 84.88 172 ALA A O 1
ATOM 1222 N N . ARG A 1 173 ? 7.168 13.561 -6.119 1.00 83.31 173 ARG A N 1
ATOM 1223 C CA . ARG A 1 173 ? 6.076 14.184 -6.887 1.00 83.31 173 ARG A CA 1
ATOM 1224 C C . ARG A 1 173 ? 4.807 14.425 -6.080 1.00 83.31 173 ARG A C 1
ATOM 1226 O O . ARG A 1 173 ? 3.954 15.199 -6.520 1.00 83.31 173 ARG A O 1
ATOM 1233 N N . VAL A 1 174 ? 4.642 13.722 -4.963 1.00 85.00 174 VAL A N 1
ATOM 1234 C CA . VAL A 1 174 ? 3.371 13.659 -4.229 1.00 85.00 174 VAL A CA 1
ATOM 1235 C C . VAL A 1 174 ? 3.474 14.151 -2.791 1.00 85.00 174 VAL A C 1
ATOM 1237 O O . VAL A 1 174 ? 2.452 14.516 -2.227 1.00 85.00 174 VAL A O 1
ATOM 1240 N N . VAL A 1 175 ? 4.679 14.244 -2.221 1.00 84.25 175 VAL A N 1
ATOM 1241 C CA . VAL A 1 175 ? 4.901 14.696 -0.836 1.00 84.25 175 VAL A CA 1
ATOM 1242 C C . VAL A 1 175 ? 4.414 16.127 -0.583 1.00 84.25 175 VAL A C 1
ATOM 1244 O O . VAL A 1 175 ? 4.012 16.458 0.520 1.00 84.25 175 VAL A O 1
ATOM 1247 N N . SER A 1 176 ? 4.391 16.984 -1.607 1.00 80.88 176 SER A N 1
ATOM 1248 C CA . SER A 1 176 ? 3.882 18.359 -1.486 1.00 80.88 176 SER A CA 1
ATOM 1249 C C . SER A 1 176 ? 2.356 18.466 -1.612 1.00 80.88 176 SER A C 1
ATOM 1251 O O . SER A 1 176 ? 1.816 19.573 -1.588 1.00 80.88 176 SER A O 1
ATOM 1253 N N . LEU A 1 177 ? 1.646 17.353 -1.826 1.00 80.12 177 LEU A N 1
ATOM 1254 C CA . LEU A 1 177 ? 0.193 17.363 -1.953 1.00 80.12 177 LEU A CA 1
ATOM 1255 C C . LEU A 1 177 ? -0.453 17.427 -0.573 1.00 80.12 177 LEU A C 1
ATOM 1257 O O . LEU A 1 177 ? -0.272 16.541 0.250 1.00 80.12 177 LEU A O 1
ATOM 1261 N N . GLN A 1 178 ? -1.275 18.450 -0.375 1.00 76.75 178 GLN A N 1
ATOM 1262 C CA . GLN A 1 178 ? -2.184 18.529 0.762 1.00 76.75 178 GLN A CA 1
ATOM 1263 C C . GLN A 1 178 ? -3.355 17.574 0.525 1.00 76.75 178 GLN A C 1
ATOM 1265 O O . GLN A 1 178 ? -3.954 17.628 -0.552 1.00 76.75 178 GLN A O 1
ATOM 1270 N N . GLU A 1 179 ? -3.657 16.712 1.495 1.00 76.88 179 GLU A N 1
ATOM 1271 C CA . GLU A 1 179 ? -4.762 15.737 1.446 1.00 76.88 179 GLU A CA 1
ATOM 1272 C C . GLU A 1 179 ? -4.765 14.871 0.163 1.00 76.88 179 GLU A C 1
ATOM 1274 O O . GLU A 1 179 ? -5.652 14.983 -0.691 1.00 76.88 179 GLU A O 1
ATOM 1279 N N . PRO A 1 180 ? -3.738 14.030 -0.046 1.00 80.25 180 PRO A N 1
ATOM 1280 C CA . PRO A 1 180 ? -3.714 13.104 -1.163 1.00 80.25 180 PRO A CA 1
ATOM 1281 C C . PRO A 1 180 ? -4.742 11.985 -0.961 1.00 80.25 180 PRO A C 1
ATOM 1283 O O . PRO A 1 180 ? -4.845 11.399 0.113 1.00 80.25 180 PRO A O 1
ATOM 1286 N N . ASP A 1 181 ? -5.464 11.668 -2.034 1.00 85.25 181 ASP A N 1
ATOM 1287 C CA . ASP A 1 181 ? -6.352 10.513 -2.166 1.00 85.25 181 ASP A CA 1
ATOM 1288 C C . ASP A 1 181 ? -5.986 9.712 -3.431 1.00 85.25 181 ASP A C 1
ATOM 1290 O O . ASP A 1 181 ? -5.303 10.218 -4.330 1.00 85.25 181 ASP A O 1
ATOM 1294 N N . LEU A 1 182 ? -6.444 8.461 -3.523 1.00 83.00 182 LEU A N 1
ATOM 1295 C CA . LEU A 1 182 ? -6.128 7.562 -4.641 1.00 83.00 182 LEU A CA 1
ATOM 1296 C C . LEU A 1 182 ? -6.511 8.133 -6.016 1.00 83.00 182 LEU A C 1
ATOM 1298 O O . LEU A 1 182 ? -5.746 8.001 -6.976 1.00 83.00 182 LEU A O 1
ATOM 1302 N N . ASP A 1 183 ? -7.657 8.800 -6.138 1.00 84.19 183 ASP A N 1
ATOM 1303 C CA . ASP A 1 183 ? -8.112 9.401 -7.391 1.00 84.19 183 ASP A CA 1
ATOM 1304 C C . ASP A 1 183 ? -7.255 10.598 -7.798 1.00 84.19 183 ASP A C 1
ATOM 1306 O O . ASP A 1 183 ? -6.997 10.823 -8.988 1.00 84.19 183 ASP A O 1
ATOM 1310 N N . ARG A 1 184 ? -6.795 11.388 -6.831 1.00 82.81 184 ARG A N 1
ATOM 1311 C CA . ARG A 1 184 ? -5.901 12.523 -7.071 1.00 82.81 184 ARG A CA 1
ATOM 1312 C C . ARG A 1 184 ? -4.490 12.069 -7.428 1.00 82.81 184 ARG A C 1
ATOM 1314 O O . ARG A 1 184 ? -3.906 12.621 -8.363 1.00 82.81 184 ARG A O 1
ATOM 1321 N N . LEU A 1 185 ? -3.985 11.029 -6.768 1.00 83.31 185 LEU A N 1
ATOM 1322 C CA . LEU A 1 185 ? -2.716 10.383 -7.112 1.00 83.31 185 LEU A CA 1
ATOM 1323 C C . LEU A 1 185 ? -2.768 9.796 -8.527 1.00 83.31 185 LEU A C 1
ATOM 1325 O O . LEU A 1 185 ? -1.880 10.060 -9.336 1.00 83.31 185 LEU A O 1
ATOM 1329 N N . ARG A 1 186 ? -3.854 9.100 -8.884 1.00 83.00 186 ARG A N 1
ATOM 1330 C CA . ARG A 1 186 ? -4.066 8.578 -10.242 1.00 83.00 186 ARG A CA 1
ATOM 1331 C C . ARG A 1 186 ? -4.060 9.689 -11.289 1.00 83.00 186 ARG A C 1
ATOM 1333 O O . ARG A 1 186 ? -3.389 9.562 -12.308 1.00 83.00 186 ARG A O 1
ATOM 1340 N N . ARG A 1 187 ? -4.771 10.796 -11.041 1.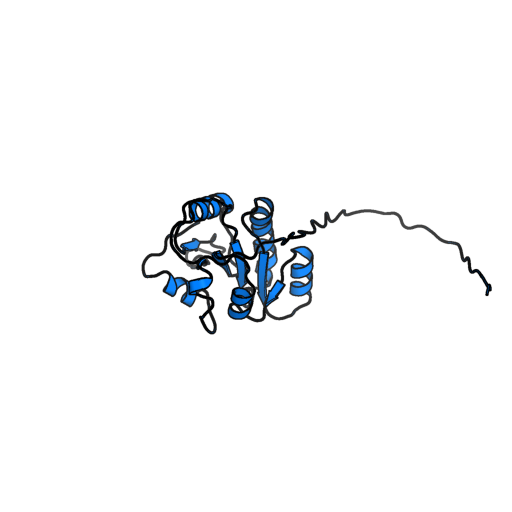00 82.50 187 ARG A N 1
ATOM 1341 C CA . ARG A 1 187 ? -4.807 11.953 -11.956 1.00 82.50 187 ARG A CA 1
ATOM 1342 C C . ARG A 1 187 ? -3.423 12.567 -12.184 1.00 82.50 187 ARG A C 1
ATOM 1344 O O . ARG A 1 187 ? -3.154 13.059 -13.277 1.00 82.50 187 ARG A O 1
ATOM 1351 N N . LYS A 1 188 ? -2.531 12.510 -11.190 1.00 80.44 188 LYS A N 1
ATOM 1352 C CA . LYS A 1 188 ? -1.148 13.001 -11.305 1.00 80.44 188 LYS A CA 1
ATOM 1353 C C . LYS A 1 188 ? -0.254 12.141 -12.196 1.00 80.44 188 LYS A C 1
ATOM 1355 O O . LYS A 1 188 ? 0.732 12.666 -12.707 1.00 80.44 188 LYS A O 1
ATOM 1360 N N . LEU A 1 189 ? -0.606 10.878 -12.436 1.00 78.25 189 LEU A N 1
ATOM 1361 C CA . LEU A 1 189 ? 0.124 10.025 -13.375 1.00 78.25 189 LEU A CA 1
ATOM 1362 C C . LEU A 1 189 ? -0.124 10.388 -14.853 1.00 78.25 189 LEU A C 1
ATOM 1364 O O . LEU A 1 189 ? 0.597 9.918 -15.730 1.00 78.25 189 LEU A O 1
ATOM 1368 N N . GLY A 1 190 ? -1.123 11.228 -15.142 1.00 76.00 190 GLY A N 1
ATOM 1369 C CA . GLY A 1 190 ? -1.485 11.648 -16.496 1.00 76.00 190 GLY A CA 1
ATOM 1370 C C . GLY A 1 190 ? -2.624 10.830 -17.113 1.00 76.00 190 GLY A C 1
ATOM 1371 O O . GLY A 1 190 ? -3.320 10.075 -16.440 1.00 76.00 190 GLY A O 1
ATOM 1372 N N . LEU A 1 191 ? -2.849 11.017 -18.418 1.00 62.44 191 LEU A N 1
ATOM 1373 C CA . LEU A 1 191 ? -4.038 10.511 -19.123 1.00 62.44 191 LEU A CA 1
ATOM 1374 C C . LEU A 1 191 ? -4.016 8.994 -19.386 1.00 62.44 191 LEU A C 1
ATOM 1376 O O . LEU A 1 191 ? -5.071 8.406 -19.618 1.00 62.44 191 LEU A O 1
ATOM 1380 N N . ARG A 1 192 ? -2.834 8.362 -19.389 1.00 71.62 192 ARG A N 1
ATOM 1381 C CA . ARG A 1 192 ? -2.652 6.925 -19.673 1.00 71.62 192 ARG A CA 1
ATOM 1382 C C . ARG A 1 192 ? -1.493 6.331 -18.865 1.00 71.62 192 ARG A C 1
ATOM 1384 O O . ARG A 1 192 ? -0.449 6.028 -19.441 1.00 71.62 192 ARG A O 1
ATOM 1391 N N . PRO A 1 193 ? -1.643 6.184 -17.541 1.00 78.38 193 PRO A N 1
ATOM 1392 C CA . PRO A 1 193 ? -0.630 5.511 -16.747 1.00 78.38 193 PRO A CA 1
ATOM 1393 C C . PRO A 1 193 ? -0.499 4.038 -17.160 1.00 78.38 193 PRO A C 1
ATOM 1395 O O . PRO A 1 193 ? -1.514 3.408 -17.487 1.00 78.38 193 PRO A O 1
ATOM 1398 N N . PRO A 1 194 ? 0.717 3.464 -17.113 1.00 80.88 194 PRO A N 1
ATOM 1399 C CA . PRO A 1 194 ? 0.886 2.023 -17.226 1.00 80.88 194 PRO A CA 1
ATOM 1400 C C . PRO A 1 194 ? 0.066 1.323 -16.136 1.00 80.88 194 PRO A C 1
ATOM 1402 O O . PRO A 1 194 ? -0.056 1.825 -15.015 1.00 80.88 194 PRO A O 1
ATOM 1405 N N . ARG A 1 195 ? -0.536 0.183 -16.481 1.00 83.62 195 ARG A N 1
ATOM 1406 C CA . ARG A 1 195 ? -1.350 -0.618 -15.562 1.00 83.62 195 ARG A CA 1
ATOM 1407 C C . ARG A 1 195 ? -0.613 -1.910 -15.250 1.00 83.62 195 ARG A C 1
ATOM 1409 O O . ARG A 1 195 ? -0.220 -2.613 -16.175 1.00 83.62 195 ARG A O 1
ATOM 1416 N N . ILE A 1 196 ? -0.454 -2.201 -13.967 1.00 82.56 196 ILE A N 1
ATOM 1417 C CA . ILE A 1 196 ? 0.215 -3.397 -13.459 1.00 82.56 196 ILE A CA 1
ATOM 1418 C C . ILE A 1 196 ? -0.832 -4.220 -12.721 1.00 82.56 196 ILE A C 1
ATOM 1420 O O . ILE A 1 196 ? -1.549 -3.687 -11.877 1.00 82.56 196 ILE A O 1
ATOM 1424 N N . GLY A 1 197 ? -0.958 -5.495 -13.060 1.00 70.69 197 GLY A N 1
ATOM 1425 C CA . GLY A 1 197 ? -1.933 -6.389 -12.452 1.00 70.69 197 GLY A CA 1
ATOM 1426 C C . GLY A 1 197 ? -1.829 -7.769 -13.043 1.00 70.69 197 GLY A C 1
ATOM 1427 O O . GLY A 1 197 ? -2.162 -7.911 -14.237 1.00 70.69 197 GLY A O 1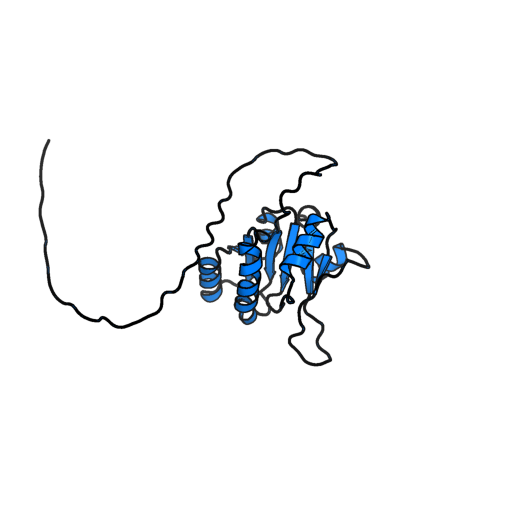
#

Organism: Phenylobacterium zucineum (strain HLK1) (NCBI:txid450851)

Sequence (197 aa):
MALVAAGGVGAGAAPADLLSEGGHRLLLVFRGEQNKNHIDGAGFRGACPAMLSVIVDARQDPDALPALLAQLTRGAVEGLVREVFIVAPHSETIVALCEDMGAEAADGIEPALAWAKSDLVLVLPAALRLRDGWVEALGAHVAAGGPGAVVVGLVRGGLFSSAPFGVLVERARVVSLQEPDLDRLRRKLGLRPPRIG

Secondary structure (DSSP, 8-state):
----------------------------------------SS---------EEEEEE-SS-GGGHHHHHHHHHHHHHTT-EEEEEEE----HHHHHHHHHHT-EEESSHHHHHHH--SSEEEEEETT--PPTTHHHHHHHHHHTT---EEEEPPP-SSTTPPPPEEEEEEHHHHTT-SS--HHHHHHHT-SS--EE-

pLDDT: mean 73.74, std 22.39, range [29.77, 95.88]